Protein AF-A0A6G1YRV8-F1 (afdb_monomer_lite)

Radius of gyration: 35.11 Å; chains: 1; bounding box: 79×69×111 Å

Secondary structure (DSSP, 8-state):
-PPP-EEETTTTEEESSHHHHHHHHHHHSTT-S-EEEHHHHHHHHHTTSS----HHHHHHHHHHHTTS-----------SS----------------------------------PPP-PPPP-------HHHHHHHHHHHHHHHHHHHHHHS-HHHHHHHHHHHHHHHHTT-HHHHHHHHHHHHHHHTT------GGGS--SGGGT-----GGGS-------S-TTTHHHHHHHHHHHHHHHHHHHTTTS-HHHHHHHHHHHHHHHHHH--STHHHHHHHHHHHHHHHHHTT-

Sequence (294 aa):
MGRTTWVCATCAQYFSRRYSADRHNRILHDGKGITVRILDYIVGRVSGQYLSNDPLAYRMKVKNEENVPLVGSHSNNKNFWSKVIADSTNAMTNHSSKTSLSSQNSMKGNYPDLVAQSTHKADDNEDSFSVPFQESVRRKLRLEFNFLVNKFYPQQTAGKILALANYHLAQGNDDYFEKTLIFLRKLQSGNSFDNSVADRPSLEESYSLGFDPTLLSSKVDKKVGESQCTAEYEQAKAKLLEIEEVLAPHCPPDFVKNVVKRLIQECNRTGDYGILDEALENHRNNVSHFYLKR

Foldseek 3Di:
DADWWKAFLQLRDTDNDQVVSQVCCCPPVVVPIDMDTPVVSVVCVVVVVGDPPPNVVVVVVVVVVVPDPPPDDDDDDPDDDDDDDDDDDDDDDDDDDDDDDDDDDDDDDDDDDDDDDDDDDDDDPPDDPPPPPVVVVVVVLLVLLLVLLVVPDDPVVSVVVNVVLVVCVVVVNCVVSVLVSVVSVCVVVPPDPPPPVPPDPPPPVPPPDDPDLPVLDPPPPDPDDPPPVVVLSVVLSVLLVLQLVLCVVPHDNVVSVVVSVVLSVVCSVPVDSVVSVVSNVVSNVVSCVPPVVD

pLDDT: mean 74.68, std 22.43, range [33.56, 98.06]

Structure (mmCIF, N/CA/C/O backbone):
data_AF-A0A6G1YRV8-F1
#
_entry.id   AF-A0A6G1YRV8-F1
#
loop_
_atom_site.group_PDB
_atom_site.id
_atom_site.type_symbol
_atom_site.label_atom_id
_atom_site.label_alt_id
_atom_site.label_comp_id
_atom_site.label_asym_id
_atom_site.label_entity_id
_atom_site.label_seq_id
_atom_site.pdbx_PDB_ins_code
_atom_site.Cartn_x
_atom_site.Cartn_y
_atom_site.Cartn_z
_atom_site.occupancy
_atom_site.B_iso_or_equiv
_atom_site.auth_seq_id
_atom_site.auth_comp_id
_atom_site.auth_asym_id
_atom_site.auth_atom_id
_atom_site.pdbx_PDB_model_num
ATOM 1 N N . MET A 1 1 ? 2.157 22.609 -26.513 1.00 56.81 1 MET A N 1
ATOM 2 C CA . MET A 1 1 ? 3.196 21.636 -26.934 1.00 56.81 1 MET A CA 1
ATOM 3 C C . MET A 1 1 ? 2.567 20.249 -27.013 1.00 56.81 1 MET A C 1
ATOM 5 O O . MET A 1 1 ? 1.770 19.922 -26.146 1.00 56.81 1 MET A O 1
ATOM 9 N N . GLY A 1 2 ? 2.833 19.464 -28.064 1.00 75.06 2 GLY A N 1
ATOM 10 C CA . GLY A 1 2 ? 2.236 18.126 -28.210 1.00 75.06 2 GLY A CA 1
ATOM 11 C C . GLY A 1 2 ? 2.741 17.150 -27.141 1.00 75.06 2 GLY A C 1
ATOM 12 O O . GLY A 1 2 ? 3.905 17.229 -26.756 1.00 75.06 2 GLY A O 1
ATOM 13 N N . ARG A 1 3 ? 1.883 16.235 -26.667 1.00 86.06 3 ARG A N 1
ATOM 14 C CA . ARG A 1 3 ? 2.260 15.240 -25.648 1.00 86.06 3 ARG A CA 1
ATOM 15 C C . ARG A 1 3 ? 3.388 14.341 -26.166 1.00 86.06 3 ARG A C 1
ATOM 17 O O . ARG A 1 3 ? 3.258 13.706 -27.214 1.00 86.06 3 ARG A O 1
ATOM 24 N N . THR A 1 4 ? 4.482 14.277 -25.417 1.00 85.88 4 THR A N 1
ATOM 25 C CA . THR A 1 4 ? 5.576 13.328 -25.640 1.00 85.88 4 THR A CA 1
ATOM 26 C C . THR A 1 4 ? 5.083 11.912 -25.371 1.00 85.88 4 THR A C 1
ATOM 28 O O . THR A 1 4 ? 4.577 11.632 -24.289 1.00 85.88 4 THR A O 1
ATOM 31 N N . THR A 1 5 ? 5.222 11.014 -26.345 1.00 94.56 5 THR A N 1
ATOM 32 C CA . THR A 1 5 ? 4.703 9.638 -26.237 1.00 94.56 5 THR A CA 1
ATOM 33 C C . THR A 1 5 ? 5.752 8.564 -26.507 1.00 94.56 5 THR A C 1
ATOM 35 O O . THR A 1 5 ? 5.538 7.415 -26.122 1.00 94.56 5 THR A O 1
ATOM 38 N N . TRP A 1 6 ? 6.895 8.925 -27.099 1.00 97.69 6 TRP A N 1
ATOM 39 C CA . TRP A 1 6 ? 7.938 7.992 -27.531 1.00 97.69 6 TRP A CA 1
ATOM 40 C C . TRP A 1 6 ? 9.308 8.386 -26.984 1.00 97.69 6 TRP A C 1
ATOM 42 O O . TRP A 1 6 ? 9.599 9.572 -26.832 1.00 97.69 6 TRP A O 1
ATOM 52 N N . VAL A 1 7 ? 10.146 7.389 -26.706 1.00 96.19 7 VAL A N 1
ATOM 53 C CA . VAL A 1 7 ? 11.504 7.552 -26.177 1.00 96.19 7 VAL A CA 1
ATOM 54 C C . VAL A 1 7 ? 12.448 6.597 -26.904 1.00 96.19 7 VAL A C 1
ATOM 56 O O . VAL A 1 7 ? 12.106 5.434 -27.125 1.00 96.19 7 VAL A O 1
ATOM 59 N N . CYS A 1 8 ? 13.639 7.072 -27.265 1.00 96.69 8 CYS A N 1
ATOM 60 C CA . CYS A 1 8 ? 14.744 6.197 -27.655 1.00 96.69 8 CYS A CA 1
ATOM 61 C C . CYS A 1 8 ? 15.449 5.711 -26.382 1.00 96.69 8 CYS A 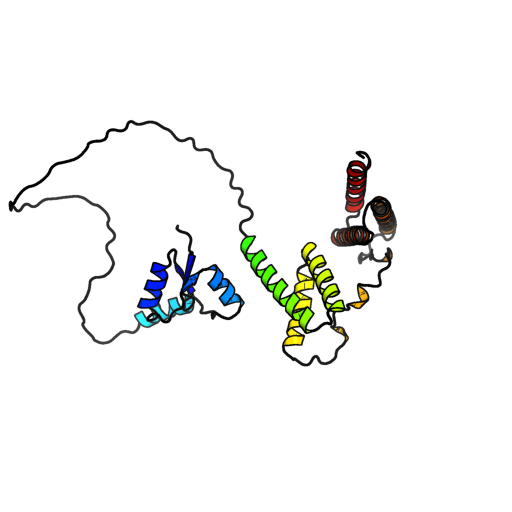C 1
ATOM 63 O O . CYS A 1 8 ? 16.116 6.496 -25.712 1.00 96.69 8 CYS A O 1
ATOM 65 N N . ALA A 1 9 ? 15.306 4.437 -26.019 1.00 95.38 9 ALA A N 1
ATOM 66 C CA . ALA A 1 9 ? 15.848 3.890 -24.775 1.00 95.38 9 ALA A CA 1
ATOM 67 C C . ALA A 1 9 ? 17.386 3.841 -24.745 1.00 95.38 9 ALA A C 1
ATOM 69 O O . ALA A 1 9 ? 17.977 3.749 -23.675 1.00 95.38 9 ALA A O 1
ATOM 70 N N . THR A 1 10 ? 18.038 3.935 -25.906 1.00 93.69 10 THR A N 1
ATOM 71 C CA . THR A 1 10 ? 19.502 3.932 -26.033 1.00 93.69 10 THR A CA 1
ATOM 72 C C . THR A 1 10 ? 20.130 5.244 -25.551 1.00 93.69 10 THR A C 1
ATOM 74 O O . THR A 1 10 ? 21.169 5.224 -24.892 1.00 93.69 10 THR A O 1
ATOM 77 N N . CYS A 1 11 ? 19.494 6.382 -25.851 1.00 93.62 11 CYS A N 1
ATOM 78 C CA . CYS A 1 11 ? 20.003 7.727 -25.542 1.00 93.62 11 CYS A CA 1
ATOM 79 C C . CYS A 1 11 ? 19.064 8.564 -24.653 1.00 93.62 11 CYS A C 1
ATOM 81 O O . CYS A 1 11 ? 19.354 9.725 -24.374 1.00 93.62 11 CYS A O 1
ATOM 83 N N . ALA A 1 12 ? 17.931 7.994 -24.234 1.00 93.25 12 ALA A N 1
ATOM 84 C CA . ALA A 1 12 ? 16.898 8.631 -23.420 1.00 93.25 12 ALA A CA 1
ATOM 85 C C . ALA A 1 12 ? 16.255 9.894 -24.036 1.00 93.25 12 ALA A C 1
ATOM 87 O O . ALA A 1 12 ? 15.676 10.707 -23.312 1.00 93.25 12 ALA A O 1
ATOM 88 N N . GLN A 1 13 ? 16.322 10.080 -25.362 1.00 93.94 13 GLN A N 1
ATOM 89 C CA . GLN A 1 13 ? 15.709 11.233 -26.029 1.00 93.94 13 GLN A CA 1
ATOM 90 C C . GLN A 1 13 ? 14.200 11.041 -26.242 1.00 93.94 13 GLN A C 1
ATOM 92 O O . GLN A 1 13 ? 13.738 9.971 -26.644 1.00 93.94 13 GLN A O 1
ATOM 97 N N . TYR A 1 14 ? 13.440 12.109 -25.997 1.00 94.88 14 TYR A N 1
ATOM 98 C CA . TYR A 1 14 ? 11.979 12.152 -26.028 1.00 94.88 14 TYR A CA 1
ATOM 99 C C . TYR A 1 14 ? 11.425 12.672 -27.359 1.00 94.88 14 TYR A C 1
ATOM 101 O O . TYR A 1 14 ? 11.938 13.638 -27.926 1.00 94.88 14 TYR A O 1
ATOM 109 N N . PHE A 1 15 ? 10.318 12.085 -27.821 1.00 96.12 15 PHE A N 1
ATOM 110 C CA . PHE A 1 15 ? 9.650 12.446 -29.069 1.00 96.12 15 PHE A CA 1
ATOM 111 C C . PHE A 1 15 ? 8.123 12.482 -28.915 1.00 96.12 15 PHE A C 1
ATOM 113 O O . PHE A 1 15 ? 7.502 11.653 -28.244 1.00 96.12 15 PHE A O 1
ATOM 120 N N . SER A 1 16 ? 7.485 13.429 -29.603 1.00 95.19 16 SER A N 1
ATOM 121 C CA . SER A 1 16 ? 6.020 13.537 -29.668 1.00 95.19 16 SER A CA 1
ATOM 122 C C . SER A 1 16 ? 5.378 12.548 -30.645 1.00 95.19 16 SER A C 1
ATOM 124 O O . SER A 1 16 ? 4.194 12.247 -30.521 1.00 95.19 16 SER A O 1
ATOM 126 N N . ARG A 1 17 ? 6.141 12.017 -31.612 1.00 95.50 17 ARG A N 1
ATOM 127 C CA . ARG A 1 17 ? 5.665 11.088 -32.651 1.00 95.50 17 ARG A CA 1
ATOM 128 C C . ARG A 1 17 ? 6.638 9.925 -32.832 1.00 95.50 17 ARG A C 1
ATOM 130 O O . ARG A 1 17 ? 7.849 10.142 -32.834 1.00 95.50 17 ARG A O 1
ATOM 137 N N . ARG A 1 18 ? 6.103 8.725 -33.093 1.00 96.06 18 ARG A N 1
ATOM 138 C CA . ARG A 1 18 ? 6.890 7.503 -33.346 1.00 96.06 18 ARG A CA 1
ATOM 139 C C . ARG A 1 18 ? 7.863 7.672 -34.508 1.00 96.06 18 ARG A C 1
ATOM 141 O O . ARG A 1 18 ? 9.039 7.375 -34.375 1.00 96.06 18 ARG A O 1
ATOM 148 N N . TYR A 1 19 ? 7.381 8.250 -35.608 1.00 97.50 19 TYR A N 1
ATOM 149 C CA . TYR A 1 19 ? 8.182 8.484 -36.809 1.00 97.50 19 TYR A CA 1
ATOM 150 C C . TYR A 1 19 ? 9.473 9.271 -36.530 1.00 97.50 19 TYR A C 1
ATOM 152 O O . TYR A 1 19 ? 10.520 8.958 -37.092 1.00 97.50 19 TYR A O 1
ATOM 160 N N . SER A 1 20 ? 9.419 10.273 -35.646 1.00 97.31 20 SER A N 1
ATOM 161 C CA . SER A 1 20 ? 10.599 11.061 -35.275 1.00 97.31 20 SER A CA 1
ATOM 162 C C . SER A 1 20 ? 11.612 10.231 -34.490 1.00 97.31 20 SER A C 1
ATOM 164 O O . SER A 1 20 ? 12.807 10.345 -34.749 1.00 97.31 20 SER A O 1
ATOM 166 N N . ALA A 1 21 ? 11.137 9.374 -33.584 1.00 97.12 21 ALA A N 1
ATOM 167 C CA . ALA A 1 21 ? 11.982 8.462 -32.821 1.00 97.12 21 ALA A CA 1
ATOM 168 C C . ALA A 1 21 ? 12.622 7.391 -33.725 1.00 97.12 21 ALA A C 1
ATOM 170 O O . ALA A 1 21 ? 13.831 7.186 -33.670 1.00 97.12 21 ALA A O 1
ATOM 171 N N . ASP A 1 22 ? 11.852 6.797 -34.641 1.00 97.56 22 ASP A N 1
ATOM 172 C CA . ASP A 1 22 ? 12.363 5.811 -35.603 1.00 97.56 22 ASP A CA 1
ATOM 173 C C . ASP A 1 22 ? 13.387 6.437 -36.564 1.00 97.56 22 ASP A C 1
ATOM 175 O O . ASP A 1 22 ? 14.417 5.841 -36.882 1.00 97.56 22 ASP A O 1
ATOM 179 N N . ARG A 1 23 ? 13.137 7.669 -37.029 1.00 97.69 23 ARG A N 1
ATOM 180 C CA . ARG A 1 23 ? 14.101 8.423 -37.840 1.00 97.69 23 ARG A CA 1
ATOM 181 C C . ARG A 1 23 ? 15.381 8.708 -37.056 1.00 97.69 23 ARG A C 1
ATOM 183 O O . ARG A 1 23 ? 16.458 8.513 -37.605 1.00 97.69 23 ARG A O 1
ATOM 190 N N . HIS A 1 24 ? 15.264 9.142 -35.804 1.00 97.56 24 HIS A N 1
ATOM 191 C CA . HIS A 1 24 ? 16.406 9.344 -34.915 1.00 97.56 24 HIS A CA 1
ATOM 192 C C . HIS A 1 24 ? 17.219 8.052 -34.752 1.00 97.56 24 HIS A C 1
ATOM 194 O O . HIS A 1 24 ? 18.431 8.073 -34.934 1.00 97.56 24 HIS A O 1
ATOM 200 N N . ASN A 1 25 ? 16.549 6.923 -34.513 1.00 97.19 25 ASN A N 1
ATOM 201 C CA . ASN A 1 25 ? 17.184 5.617 -34.380 1.00 97.19 25 ASN A CA 1
ATOM 202 C C . ASN A 1 25 ? 17.972 5.220 -35.643 1.00 97.19 25 ASN A C 1
ATOM 204 O O . ASN A 1 25 ? 19.130 4.820 -35.562 1.00 97.19 25 ASN A O 1
ATOM 208 N N . ARG A 1 26 ? 17.378 5.395 -36.829 1.00 97.81 26 ARG A N 1
ATOM 209 C CA . ARG A 1 26 ? 18.057 5.101 -38.102 1.00 97.81 26 ARG A CA 1
ATOM 210 C C . ARG A 1 26 ? 19.284 5.976 -38.357 1.00 97.81 26 ARG A C 1
ATOM 212 O O . ARG A 1 26 ? 20.234 5.485 -38.943 1.00 97.81 26 ARG A O 1
ATOM 219 N N . ILE A 1 27 ? 19.244 7.249 -37.958 1.00 96.75 27 ILE A N 1
ATOM 220 C CA . ILE A 1 27 ? 20.309 8.218 -38.260 1.00 96.75 27 ILE A CA 1
ATOM 221 C C . ILE A 1 27 ? 21.439 8.174 -37.225 1.00 96.75 27 ILE A C 1
ATOM 223 O O . ILE A 1 27 ? 22.597 8.272 -37.605 1.00 96.75 27 ILE A O 1
ATOM 227 N N . LEU A 1 28 ? 21.121 8.065 -35.930 1.00 95.69 28 LEU A N 1
ATOM 228 C CA . LEU A 1 28 ? 22.112 8.187 -34.848 1.00 95.69 28 LEU A CA 1
ATOM 229 C C . LEU A 1 28 ? 22.531 6.853 -34.226 1.00 95.69 28 LEU A C 1
ATOM 231 O O . LEU A 1 28 ? 23.510 6.807 -33.481 1.00 95.69 28 LEU A O 1
ATOM 235 N N . HIS A 1 29 ? 21.786 5.780 -34.480 1.00 94.06 29 HIS A N 1
ATOM 236 C CA . HIS A 1 29 ? 22.046 4.461 -33.901 1.00 94.06 29 HIS A CA 1
ATOM 237 C C . HIS A 1 29 ? 22.062 3.351 -34.957 1.00 94.06 29 HIS A C 1
ATOM 239 O O . HIS A 1 29 ? 21.950 2.181 -34.598 1.00 94.06 29 HIS A O 1
ATOM 245 N N . ASP A 1 30 ? 22.146 3.693 -36.248 1.00 95.69 30 ASP A N 1
ATOM 246 C CA . ASP A 1 30 ? 22.123 2.745 -37.373 1.00 95.69 30 ASP A CA 1
ATOM 247 C C . ASP A 1 30 ? 20.943 1.753 -37.312 1.00 95.69 30 ASP A C 1
ATOM 249 O O . ASP A 1 30 ? 21.050 0.591 -37.701 1.00 95.69 30 ASP A O 1
ATOM 253 N N . GLY A 1 31 ? 19.812 2.188 -36.744 1.00 95.69 31 GLY A N 1
ATOM 254 C CA . GLY A 1 31 ? 18.625 1.356 -36.527 1.00 95.69 31 GLY A CA 1
ATOM 255 C C . GLY A 1 31 ? 18.735 0.337 -35.385 1.00 95.69 31 GLY A C 1
ATOM 256 O O . GLY A 1 31 ? 17.780 -0.400 -35.152 1.00 95.69 31 GLY A O 1
ATOM 257 N N . LYS A 1 32 ? 19.857 0.294 -34.656 1.00 96.62 32 LYS A N 1
ATOM 258 C CA . LYS A 1 32 ? 20.101 -0.622 -33.525 1.00 96.62 32 LYS A CA 1
ATOM 259 C C . LYS A 1 32 ? 19.555 -0.110 -32.192 1.00 96.62 32 LYS A C 1
ATOM 261 O O . LYS A 1 32 ? 19.559 -0.838 -31.202 1.00 96.62 32 LYS A O 1
ATOM 266 N N . GLY A 1 33 ? 19.122 1.144 -32.135 1.00 94.25 33 GLY A N 1
ATOM 267 C CA . GLY A 1 33 ? 18.491 1.720 -30.959 1.00 94.25 33 GLY A CA 1
ATOM 268 C C . GLY A 1 33 ? 17.090 1.160 -30.720 1.00 94.25 33 GLY A C 1
ATOM 269 O O . GLY A 1 33 ? 16.417 0.671 -31.630 1.00 94.25 33 GLY A O 1
ATOM 270 N N . ILE A 1 34 ? 16.628 1.245 -29.476 1.00 96.25 34 ILE A N 1
ATOM 271 C CA . ILE A 1 34 ? 15.321 0.714 -29.078 1.00 96.25 34 ILE A CA 1
ATOM 272 C C . ILE A 1 34 ? 14.355 1.886 -28.912 1.00 96.25 34 ILE A C 1
ATOM 274 O O . ILE A 1 34 ? 14.573 2.762 -28.080 1.00 96.25 34 ILE A O 1
ATOM 278 N N . THR A 1 35 ? 13.285 1.916 -29.706 1.00 97.12 35 THR A N 1
ATOM 279 C CA . THR A 1 35 ? 12.237 2.943 -29.610 1.00 97.12 35 THR A CA 1
ATOM 280 C C . THR A 1 35 ? 11.017 2.369 -28.905 1.00 97.12 35 THR A C 1
ATOM 282 O O . THR A 1 35 ? 10.432 1.392 -29.368 1.00 97.12 35 THR A O 1
ATOM 285 N N . VAL A 1 36 ? 10.618 2.989 -27.798 1.00 96.88 36 VAL A N 1
ATOM 286 C CA . VAL A 1 36 ? 9.530 2.511 -26.932 1.00 96.88 36 VAL A CA 1
ATOM 287 C C . VAL A 1 36 ? 8.595 3.647 -26.537 1.00 96.88 36 VAL A C 1
ATOM 289 O O . VAL A 1 36 ? 8.913 4.826 -26.726 1.00 96.88 36 VAL A O 1
ATOM 292 N N . ARG A 1 37 ? 7.423 3.318 -25.984 1.00 96.75 37 ARG A N 1
ATOM 293 C CA . ARG A 1 37 ? 6.568 4.334 -25.361 1.00 96.75 37 ARG A CA 1
ATOM 294 C C . ARG A 1 37 ? 7.178 4.800 -24.044 1.00 96.75 37 ARG A C 1
ATOM 296 O O . ARG A 1 37 ? 7.925 4.070 -23.402 1.00 96.75 37 ARG A O 1
ATOM 303 N N . ILE A 1 38 ? 6.813 6.007 -23.613 1.00 94.81 38 ILE A N 1
ATOM 304 C CA . ILE A 1 38 ? 7.320 6.577 -22.354 1.00 94.81 38 ILE A CA 1
ATOM 305 C C . ILE A 1 38 ? 7.029 5.685 -21.134 1.00 94.81 38 ILE A C 1
ATOM 307 O O . ILE A 1 38 ? 7.890 5.533 -20.275 1.00 94.81 38 ILE A O 1
ATOM 311 N N . LEU A 1 39 ? 5.856 5.043 -21.088 1.00 93.62 39 LEU A N 1
ATOM 312 C CA . LEU A 1 39 ? 5.495 4.122 -20.005 1.00 93.62 39 LEU A CA 1
ATOM 313 C C . LEU A 1 39 ? 6.389 2.878 -20.004 1.00 93.62 39 LEU A C 1
ATOM 315 O O . LEU A 1 39 ? 6.940 2.525 -18.965 1.00 93.62 39 LEU A O 1
ATOM 319 N N . ASP A 1 40 ? 6.597 2.265 -21.169 1.00 93.69 40 ASP A N 1
ATOM 320 C CA . ASP A 1 40 ? 7.462 1.090 -21.310 1.00 93.69 40 ASP A CA 1
ATOM 321 C C . ASP A 1 40 ? 8.912 1.432 -20.960 1.00 93.69 40 ASP A C 1
ATOM 323 O O . ASP A 1 40 ? 9.592 0.652 -20.298 1.00 93.69 40 ASP A O 1
ATOM 327 N N . TYR A 1 41 ? 9.374 2.626 -21.351 1.00 95.06 41 TYR A N 1
ATOM 328 C CA . TYR A 1 41 ? 10.685 3.137 -20.969 1.00 95.06 41 TYR A CA 1
ATOM 329 C C . TYR A 1 41 ? 10.826 3.214 -19.447 1.00 95.06 41 TYR A C 1
ATOM 331 O O . TYR A 1 41 ? 11.756 2.641 -18.894 1.00 95.06 41 TYR A O 1
ATOM 339 N N . ILE A 1 42 ? 9.880 3.846 -18.749 1.00 92.62 42 ILE A N 1
ATOM 340 C CA . ILE A 1 42 ? 9.889 3.942 -17.282 1.00 92.62 42 ILE A CA 1
ATOM 341 C C . ILE A 1 42 ? 9.915 2.548 -16.641 1.00 92.62 42 ILE A C 1
ATOM 343 O O . ILE A 1 42 ? 10.761 2.276 -15.788 1.00 92.62 42 ILE A O 1
ATOM 347 N N . VAL A 1 43 ? 9.032 1.642 -17.068 1.00 91.44 43 VAL A N 1
ATOM 348 C CA . VAL A 1 43 ? 8.963 0.274 -16.527 1.00 91.44 43 VAL A CA 1
ATOM 349 C C . VAL A 1 43 ? 10.275 -0.480 -16.764 1.00 91.44 43 VAL A C 1
ATOM 351 O O . VAL A 1 43 ? 10.780 -1.146 -15.853 1.00 91.44 43 VAL A O 1
ATOM 354 N N . GLY A 1 44 ? 10.857 -0.343 -17.956 1.00 90.81 44 GLY A N 1
ATOM 355 C CA . GLY A 1 44 ? 12.144 -0.932 -18.317 1.00 90.81 44 GLY A CA 1
ATOM 356 C C . GLY A 1 44 ? 13.314 -0.362 -17.510 1.00 90.81 44 GLY A C 1
ATOM 357 O O . GLY A 1 44 ? 14.205 -1.100 -17.104 1.00 90.81 44 GLY A O 1
ATOM 358 N N . ARG A 1 45 ? 13.286 0.931 -17.171 1.00 91.50 45 ARG A N 1
ATOM 359 C CA . ARG A 1 45 ? 14.291 1.568 -16.302 1.00 91.50 45 ARG A CA 1
ATOM 360 C C . ARG A 1 45 ? 14.208 1.032 -14.873 1.00 91.50 45 ARG A C 1
ATOM 362 O O . ARG A 1 45 ? 15.219 0.621 -14.317 1.00 91.50 45 ARG A O 1
ATOM 369 N N . VAL A 1 46 ? 13.001 0.950 -14.307 1.00 85.38 46 VAL A N 1
ATOM 370 C CA . VAL A 1 46 ? 12.777 0.422 -12.945 1.00 85.38 46 VAL A CA 1
ATOM 371 C C . VAL A 1 46 ? 13.058 -1.084 -12.862 1.00 85.38 46 VAL A C 1
ATOM 373 O O . VAL A 1 46 ? 13.350 -1.602 -11.793 1.00 85.38 46 VAL A O 1
ATOM 376 N N . SER A 1 47 ? 12.934 -1.824 -13.965 1.00 87.62 47 SER A N 1
ATOM 377 C CA . SER A 1 47 ? 13.289 -3.253 -14.021 1.00 87.62 47 SER A CA 1
ATOM 378 C C . SER A 1 47 ? 14.759 -3.517 -14.357 1.00 87.62 47 SER A C 1
ATOM 380 O O . SER A 1 47 ? 15.159 -4.675 -14.370 1.00 87.62 47 SER A O 1
ATOM 382 N N . GLY A 1 48 ? 15.558 -2.483 -14.634 1.00 87.69 48 GLY A N 1
ATOM 383 C CA . GLY A 1 48 ? 16.956 -2.640 -15.042 1.00 87.69 48 GLY A CA 1
ATOM 384 C C . GLY A 1 48 ? 17.151 -3.120 -16.485 1.00 87.69 48 GLY A C 1
ATOM 385 O O . GLY A 1 48 ? 18.282 -3.370 -16.885 1.00 87.69 48 GLY A O 1
ATOM 386 N N . GLN A 1 49 ? 16.086 -3.218 -17.289 1.00 87.69 49 GLN A N 1
ATOM 387 C CA . GLN A 1 49 ? 16.177 -3.539 -18.721 1.00 87.69 49 GLN A CA 1
ATOM 388 C C . GLN A 1 49 ? 16.817 -2.406 -19.536 1.00 87.69 49 GLN A C 1
ATOM 390 O O . GLN A 1 49 ? 17.466 -2.667 -20.546 1.00 87.69 49 GLN A O 1
ATOM 395 N N . TYR A 1 50 ? 16.643 -1.150 -19.108 1.00 90.06 50 TYR A N 1
ATOM 396 C CA . TYR A 1 50 ? 17.254 0.016 -19.749 1.00 90.06 50 TYR A CA 1
ATOM 397 C C . TYR A 1 50 ? 18.262 0.685 -18.812 1.00 90.06 50 TYR A C 1
ATOM 399 O O . TYR A 1 50 ? 17.929 1.088 -17.691 1.00 90.06 50 TYR A O 1
ATOM 407 N N . LEU A 1 51 ? 19.495 0.840 -19.293 1.00 80.25 51 LEU A N 1
ATOM 408 C CA . LEU A 1 51 ? 20.587 1.456 -18.543 1.00 80.25 51 LEU A CA 1
ATOM 409 C C . LEU A 1 51 ? 20.307 2.933 -18.244 1.00 80.25 51 LEU A C 1
ATOM 411 O O . LEU A 1 51 ? 19.674 3.639 -19.031 1.00 80.25 51 LEU A O 1
ATOM 415 N N . SER A 1 52 ? 20.799 3.404 -17.092 1.00 69.50 52 SER A N 1
ATOM 416 C CA . SER A 1 52 ? 20.832 4.834 -16.754 1.00 69.50 52 SER A CA 1
ATOM 417 C C . SER A 1 52 ? 21.934 5.492 -17.554 1.00 69.50 52 SER A C 1
ATOM 419 O O . SER A 1 52 ? 22.950 5.888 -16.996 1.00 69.50 52 SER A O 1
ATOM 421 N N . ASN A 1 53 ? 21.754 5.602 -18.863 1.00 66.50 53 ASN A N 1
ATOM 422 C CA . ASN A 1 53 ? 22.569 6.547 -19.596 1.00 66.50 53 ASN A CA 1
ATOM 423 C C . ASN A 1 53 ? 22.089 7.930 -19.176 1.00 66.50 53 ASN A C 1
ATOM 425 O O . ASN A 1 53 ? 20.929 8.282 -19.400 1.00 66.50 53 ASN A O 1
ATOM 429 N N . ASP A 1 54 ? 22.964 8.670 -18.498 1.00 62.59 54 ASP A N 1
ATOM 430 C CA . ASP A 1 54 ? 22.730 10.073 -18.206 1.00 62.59 54 ASP A CA 1
ATOM 431 C C . ASP A 1 54 ? 22.485 10.784 -19.551 1.00 62.59 54 ASP A C 1
ATOM 433 O O . ASP A 1 54 ? 23.383 10.803 -20.403 1.00 62.59 54 ASP A O 1
ATOM 437 N N . PRO A 1 55 ? 21.282 11.340 -19.795 1.00 60.62 55 PRO A N 1
ATOM 438 C CA . PRO A 1 55 ? 20.990 12.058 -21.033 1.00 60.62 55 PRO A CA 1
ATOM 439 C C . PRO A 1 55 ? 21.986 13.202 -21.270 1.00 60.62 55 PRO A C 1
ATOM 441 O O . PRO A 1 55 ? 22.249 13.588 -22.414 1.00 60.62 55 PRO A O 1
ATOM 444 N N . LEU A 1 56 ? 22.567 13.738 -20.189 1.00 57.50 56 LEU A N 1
ATOM 445 C CA . LEU A 1 56 ? 23.587 14.774 -20.250 1.00 57.50 56 LEU A CA 1
ATOM 446 C C . LEU A 1 56 ? 24.921 14.234 -20.760 1.00 57.50 56 LEU A C 1
ATOM 448 O O . LEU A 1 56 ? 25.568 14.928 -21.542 1.00 57.50 56 LEU A O 1
ATOM 452 N N . ALA A 1 57 ? 25.303 12.999 -20.429 1.00 58.94 57 ALA A N 1
ATOM 453 C CA . ALA A 1 57 ? 26.559 12.411 -20.894 1.00 58.94 57 ALA A CA 1
ATOM 454 C C . ALA A 1 57 ? 26.622 12.333 -22.429 1.00 58.94 57 ALA A C 1
ATOM 456 O O . ALA A 1 57 ? 27.652 12.651 -23.023 1.00 58.94 57 ALA A O 1
ATOM 457 N N . TYR A 1 58 ? 25.506 12.011 -23.095 1.00 59.50 58 TYR A N 1
ATOM 458 C CA . TYR A 1 58 ? 25.445 12.048 -24.561 1.00 59.50 58 TYR A CA 1
ATOM 459 C C . TYR A 1 58 ? 25.530 13.482 -25.101 1.00 59.50 58 TYR A C 1
ATOM 461 O O . TYR A 1 58 ? 26.294 13.758 -26.026 1.00 59.50 58 TYR A O 1
ATOM 469 N N . ARG A 1 59 ? 24.800 14.426 -24.487 1.00 60.91 59 ARG A N 1
ATOM 470 C CA . ARG A 1 59 ? 24.823 15.841 -24.894 1.00 60.91 59 ARG A CA 1
ATOM 471 C C . ARG A 1 59 ? 26.207 16.476 -24.723 1.00 60.91 59 ARG A C 1
ATOM 473 O O . ARG A 1 59 ? 26.570 17.350 -25.507 1.00 60.91 59 ARG A O 1
ATOM 480 N N . MET A 1 60 ? 26.972 16.045 -23.722 1.00 63.22 60 MET A N 1
ATOM 481 C CA . MET A 1 60 ? 28.351 16.488 -23.513 1.00 63.22 60 MET A CA 1
ATOM 482 C C . MET A 1 60 ? 29.325 15.813 -24.482 1.00 63.22 60 MET A C 1
ATOM 484 O O . MET A 1 60 ? 30.217 16.487 -24.990 1.00 63.22 60 MET A O 1
ATOM 488 N N . LYS A 1 61 ? 29.129 14.529 -24.811 1.00 66.31 61 LYS A N 1
ATOM 489 C CA . LYS A 1 61 ? 29.985 13.815 -25.770 1.00 66.31 61 LYS A CA 1
ATOM 490 C C . LYS A 1 61 ? 29.948 14.445 -27.167 1.00 66.31 61 LYS A C 1
ATOM 492 O O . LYS A 1 61 ? 31.005 14.703 -27.729 1.00 66.31 61 LYS A O 1
ATOM 497 N N . VAL A 1 62 ? 28.761 14.796 -27.670 1.00 64.50 62 VAL A N 1
ATOM 498 C CA . VAL A 1 62 ? 28.615 15.460 -28.984 1.00 64.50 62 VAL A CA 1
ATOM 499 C C . VAL A 1 62 ? 29.340 16.814 -29.018 1.00 64.50 62 VAL A C 1
ATOM 501 O O . VAL A 1 62 ? 30.031 17.119 -29.983 1.00 64.50 62 VAL A O 1
ATOM 504 N N . LYS A 1 63 ? 29.271 17.600 -27.935 1.00 63.53 63 LYS A N 1
ATOM 505 C CA . LYS A 1 63 ? 29.982 18.889 -27.846 1.00 63.53 63 LYS A CA 1
ATOM 506 C C . LYS A 1 63 ? 31.506 18.754 -27.791 1.00 63.53 63 LYS A C 1
ATOM 508 O O . LYS A 1 63 ? 32.209 19.676 -28.198 1.00 63.53 63 LYS A O 1
ATOM 513 N N . ASN A 1 64 ? 32.019 17.646 -27.264 1.00 62.12 64 ASN A N 1
ATOM 514 C CA . ASN A 1 64 ? 33.460 17.418 -27.176 1.00 62.12 64 ASN A CA 1
ATOM 515 C C . ASN A 1 64 ? 34.036 16.883 -28.494 1.00 62.12 64 ASN A C 1
ATOM 517 O O . ASN A 1 64 ? 35.175 17.197 -28.823 1.00 62.12 64 ASN A O 1
ATOM 521 N N . GLU A 1 65 ? 33.249 16.139 -29.274 1.00 62.84 65 GLU A N 1
ATOM 522 C CA . GLU A 1 65 ? 33.653 15.670 -30.607 1.00 62.84 65 GLU A CA 1
ATOM 523 C C . GLU A 1 65 ? 33.640 16.802 -31.653 1.00 62.84 65 GLU A C 1
ATOM 525 O O . GLU A 1 65 ? 34.495 16.823 -32.535 1.00 62.84 65 GLU A O 1
ATOM 530 N N . GLU A 1 66 ? 32.764 17.806 -31.513 1.00 58.75 66 GLU A N 1
ATOM 531 C CA . GLU A 1 66 ? 32.738 18.993 -32.391 1.00 58.75 66 GLU A CA 1
ATOM 532 C C . GLU A 1 66 ? 33.913 19.972 -32.178 1.00 58.75 66 GLU A C 1
ATOM 534 O O . GLU A 1 66 ? 34.129 20.849 -33.012 1.00 58.75 66 GLU A O 1
ATOM 539 N N . ASN A 1 67 ? 34.696 19.826 -31.102 1.00 54.75 67 ASN A N 1
ATOM 540 C CA . ASN A 1 67 ? 35.842 20.699 -30.802 1.00 54.75 67 ASN A CA 1
ATOM 541 C C . ASN A 1 67 ? 37.209 20.062 -31.090 1.00 54.75 67 ASN A C 1
ATOM 543 O O . ASN A 1 67 ? 38.234 20.645 -30.737 1.00 54.75 67 ASN A O 1
ATOM 547 N N . VAL A 1 68 ? 37.266 18.894 -31.738 1.00 54.50 68 VAL A N 1
ATOM 548 C CA . VAL A 1 68 ? 38.542 18.391 -32.260 1.00 54.50 68 VAL A CA 1
ATOM 549 C C . VAL A 1 68 ? 38.900 19.236 -33.488 1.00 54.50 68 VAL A C 1
ATOM 551 O O . VAL A 1 68 ? 38.155 19.202 -34.471 1.00 54.50 68 VAL A O 1
ATOM 554 N N . PRO A 1 69 ? 40.008 20.004 -33.481 1.00 50.41 69 PRO A N 1
ATOM 555 C CA . PRO A 1 69 ? 40.436 20.743 -34.656 1.00 50.41 69 PRO A CA 1
ATOM 556 C C . PRO A 1 69 ? 40.902 19.725 -35.696 1.00 50.41 69 PRO A C 1
ATOM 558 O O . PRO A 1 69 ? 42.036 19.247 -35.673 1.00 50.41 69 PRO A O 1
ATOM 561 N N . LEU A 1 70 ? 39.989 19.349 -36.590 1.00 48.62 70 LEU A N 1
ATOM 562 C CA . LEU A 1 70 ? 40.284 18.487 -37.718 1.00 48.62 70 LEU A CA 1
ATOM 563 C C . LEU A 1 70 ? 41.165 19.280 -38.687 1.00 48.62 70 LEU A C 1
ATOM 565 O O . LEU A 1 70 ? 40.696 20.086 -39.493 1.00 48.62 70 LEU A O 1
ATOM 569 N N . VAL A 1 71 ? 42.472 19.063 -38.579 1.00 53.19 71 VAL A N 1
ATOM 570 C CA . VAL A 1 71 ? 43.434 19.437 -39.608 1.00 53.19 71 VAL A CA 1
ATOM 571 C C . VAL A 1 71 ? 43.052 18.690 -40.886 1.00 53.19 71 VAL A C 1
ATOM 573 O O . VAL A 1 71 ? 43.222 17.482 -40.990 1.00 53.19 71 VAL A O 1
ATOM 576 N N . GLY A 1 72 ? 42.524 19.443 -41.851 1.00 50.75 72 GLY A N 1
ATOM 577 C CA . GLY A 1 72 ? 42.564 19.119 -43.273 1.00 50.75 72 GLY A CA 1
ATOM 578 C C . GLY A 1 72 ? 41.576 18.066 -43.778 1.00 50.75 72 GLY A C 1
ATOM 579 O O . GLY A 1 72 ? 41.938 16.914 -43.977 1.00 50.75 72 GLY A O 1
ATOM 580 N N . SER A 1 73 ? 40.380 18.498 -44.183 1.00 43.34 73 SER A N 1
ATOM 581 C CA . SER A 1 73 ? 39.825 18.025 -45.459 1.00 43.34 73 SER A CA 1
ATOM 582 C C . SER A 1 73 ? 38.723 18.951 -45.966 1.00 43.34 73 SER A C 1
ATOM 584 O O . SER A 1 73 ? 37.647 19.065 -45.381 1.00 43.34 73 SER A O 1
ATOM 586 N N . HIS A 1 74 ? 39.009 19.644 -47.067 1.00 51.75 74 HIS A N 1
ATOM 587 C CA . HIS A 1 74 ? 38.025 20.380 -47.848 1.00 51.75 74 HIS A CA 1
ATOM 588 C C . HIS A 1 74 ? 37.024 19.401 -48.471 1.00 51.75 74 HIS A C 1
ATOM 590 O O . HIS A 1 74 ? 37.336 18.732 -49.452 1.00 51.75 74 HIS A O 1
ATOM 596 N N . SER A 1 75 ? 35.793 19.376 -47.963 1.00 43.59 75 SER A N 1
ATOM 597 C CA . SER A 1 75 ? 34.649 18.926 -48.754 1.00 43.59 75 SER A CA 1
ATOM 598 C C . SER A 1 75 ? 33.546 19.978 -48.672 1.00 43.59 75 SER A C 1
ATOM 600 O O . SER A 1 75 ? 33.026 20.309 -47.604 1.00 43.59 75 SER A O 1
ATOM 602 N N . ASN A 1 76 ? 33.257 20.569 -49.826 1.00 55.78 76 ASN A N 1
ATOM 603 C CA . ASN A 1 76 ? 32.260 21.606 -50.007 1.00 55.78 76 ASN A CA 1
ATOM 604 C C . ASN A 1 76 ? 30.876 20.960 -50.082 1.00 55.78 76 ASN A C 1
ATOM 606 O O . ASN A 1 76 ? 30.486 20.478 -51.141 1.00 55.78 76 ASN A O 1
ATOM 610 N N . ASN A 1 77 ? 30.105 20.993 -48.996 1.00 44.81 77 ASN A N 1
ATOM 611 C CA . ASN A 1 77 ? 28.651 20.903 -49.111 1.00 44.81 77 ASN A CA 1
ATOM 612 C C . ASN A 1 77 ? 27.956 21.694 -47.997 1.00 44.81 77 ASN A C 1
ATOM 614 O O . ASN A 1 77 ? 27.507 21.160 -46.985 1.00 44.81 77 ASN A O 1
ATOM 618 N N . LYS A 1 78 ? 27.898 23.015 -48.182 1.00 48.31 78 LYS A N 1
ATOM 619 C CA . LYS A 1 78 ? 27.022 23.893 -47.407 1.00 48.31 78 LYS A CA 1
ATOM 620 C C . LYS A 1 78 ? 25.640 23.819 -48.035 1.00 48.31 78 LYS A C 1
ATOM 622 O O . LYS A 1 78 ? 25.447 24.441 -49.068 1.00 48.31 78 LYS A O 1
ATOM 627 N N . ASN A 1 79 ? 24.715 23.084 -47.421 1.00 51.91 79 ASN A N 1
ATOM 628 C CA . ASN A 1 79 ? 23.272 23.304 -47.561 1.00 51.91 79 ASN A CA 1
ATOM 629 C C . ASN A 1 79 ? 22.496 22.491 -46.515 1.00 51.91 79 ASN A C 1
ATOM 631 O O . ASN A 1 79 ? 21.802 21.540 -46.860 1.00 51.91 79 ASN A O 1
ATOM 635 N N . PHE A 1 80 ? 22.562 22.867 -45.232 1.00 51.78 80 PHE A N 1
ATOM 636 C CA . PHE A 1 80 ? 21.472 22.511 -44.321 1.00 51.78 80 PHE A CA 1
ATOM 637 C C . PHE A 1 80 ? 21.421 23.399 -43.071 1.00 51.78 80 PHE A C 1
ATOM 639 O O . PHE A 1 80 ? 22.302 23.363 -42.223 1.00 51.78 80 PHE A O 1
ATOM 646 N N . TRP A 1 81 ? 20.322 24.151 -42.981 1.00 35.44 81 TRP A N 1
ATOM 647 C CA . TRP A 1 81 ? 19.714 24.709 -41.767 1.00 35.44 81 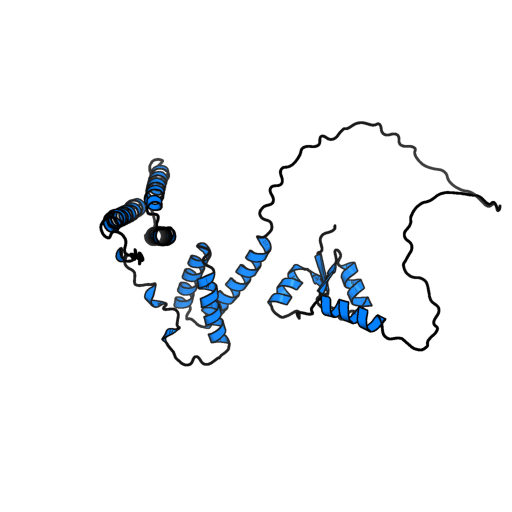TRP A CA 1
ATOM 648 C C . TRP A 1 81 ? 20.357 25.939 -41.135 1.00 35.44 81 TRP A C 1
ATOM 650 O O . TRP A 1 81 ? 20.966 25.878 -40.076 1.00 35.44 81 TRP A O 1
ATOM 660 N N . SER A 1 82 ? 20.050 27.096 -41.723 1.00 41.78 82 SER A N 1
ATOM 661 C CA . SER A 1 82 ? 19.579 28.271 -40.977 1.00 41.78 82 SER A CA 1
ATOM 662 C C . SER A 1 82 ? 18.978 29.276 -41.955 1.00 41.78 82 SER A C 1
ATOM 664 O O . SER A 1 82 ? 19.698 30.042 -42.588 1.00 41.78 82 SER A O 1
ATOM 666 N N . LYS A 1 83 ? 17.650 29.291 -42.094 1.00 37.19 83 LYS A N 1
ATOM 667 C CA . LYS A 1 83 ? 16.966 30.509 -42.530 1.00 37.19 83 LYS A CA 1
ATOM 668 C C . LYS A 1 83 ? 15.636 30.642 -41.806 1.00 37.19 83 LYS A C 1
ATOM 670 O O . LYS A 1 83 ? 14.633 30.029 -42.154 1.00 37.19 83 LYS A O 1
ATOM 675 N N . VAL A 1 84 ? 15.716 31.431 -40.743 1.00 39.78 84 VAL A N 1
ATOM 676 C CA . VAL A 1 84 ? 14.625 32.203 -40.163 1.00 39.78 84 VAL A CA 1
ATOM 677 C C . VAL A 1 84 ? 13.961 32.978 -41.303 1.00 39.78 84 VAL A C 1
ATOM 679 O O . VAL A 1 84 ? 14.632 33.725 -42.014 1.00 39.78 84 VAL A O 1
ATOM 682 N N . ILE A 1 85 ? 12.667 32.748 -41.513 1.00 35.31 85 ILE A N 1
ATOM 683 C CA . ILE A 1 85 ? 11.834 33.580 -42.379 1.00 35.31 85 ILE A CA 1
ATOM 684 C C . ILE A 1 85 ? 11.333 34.718 -41.495 1.00 35.31 85 ILE A C 1
ATOM 686 O O . ILE A 1 85 ? 10.520 34.497 -40.601 1.00 35.31 85 ILE A O 1
ATOM 690 N N . ALA A 1 86 ? 11.871 35.912 -41.719 1.00 39.34 86 ALA A N 1
ATOM 691 C CA . ALA A 1 86 ? 11.223 37.157 -41.355 1.00 39.34 86 ALA A CA 1
ATOM 692 C C . ALA A 1 86 ? 10.873 37.859 -42.667 1.00 39.34 86 ALA A C 1
ATOM 694 O O . ALA A 1 86 ? 11.749 38.092 -43.504 1.00 39.34 86 ALA A O 1
ATOM 695 N N . ASP A 1 87 ? 9.585 38.135 -42.840 1.00 35.75 87 ASP A N 1
ATOM 696 C CA . ASP A 1 87 ? 9.067 39.013 -43.875 1.00 35.75 87 ASP A CA 1
ATOM 697 C C . ASP A 1 87 ? 9.682 40.403 -43.710 1.00 35.75 87 ASP A C 1
ATOM 699 O O . ASP A 1 87 ? 9.594 41.006 -42.641 1.00 35.75 87 ASP A O 1
ATOM 703 N N . SER A 1 88 ? 10.281 40.934 -44.775 1.00 37.22 88 SER A N 1
ATOM 704 C CA . SER A 1 88 ? 10.320 42.378 -44.964 1.00 37.22 88 SER A CA 1
ATOM 705 C C . SER A 1 88 ? 10.486 42.736 -46.435 1.00 37.22 88 SER A C 1
ATOM 707 O O . SER A 1 88 ? 11.307 42.197 -47.176 1.00 37.22 88 SER A O 1
ATOM 709 N N . THR A 1 89 ? 9.605 43.637 -46.822 1.00 40.12 89 THR A N 1
ATOM 710 C CA . THR A 1 89 ? 9.278 44.190 -48.127 1.00 40.12 89 THR A CA 1
ATOM 711 C C . THR A 1 89 ? 10.362 45.101 -48.714 1.00 40.12 89 THR A C 1
ATOM 713 O O . THR A 1 89 ? 10.893 45.941 -47.994 1.00 40.12 89 THR A O 1
ATOM 716 N N . ASN A 1 90 ? 10.557 45.016 -50.038 1.00 39.34 90 ASN A N 1
ATOM 717 C CA . ASN A 1 90 ? 10.577 46.116 -51.029 1.00 39.34 90 ASN A CA 1
ATOM 718 C C . ASN A 1 90 ? 11.711 46.090 -52.072 1.00 39.34 90 ASN A C 1
ATOM 720 O O . ASN A 1 90 ? 12.869 45.823 -51.778 1.00 39.34 90 ASN A O 1
ATOM 724 N N . ALA A 1 91 ? 11.292 46.548 -53.261 1.00 36.34 91 ALA A N 1
ATOM 725 C CA . ALA A 1 91 ? 12.032 47.194 -54.349 1.00 36.34 91 ALA A CA 1
ATOM 726 C C . ALA A 1 91 ? 12.627 46.328 -55.485 1.00 36.34 91 ALA A C 1
ATOM 728 O O . ALA A 1 91 ? 13.732 45.808 -55.417 1.00 36.34 91 ALA A O 1
ATOM 729 N N . MET A 1 92 ? 11.854 46.305 -56.583 1.00 38.41 92 MET A N 1
ATOM 730 C CA . MET A 1 92 ? 12.248 46.622 -57.969 1.00 38.41 92 MET A CA 1
ATOM 731 C C . MET A 1 92 ? 13.573 46.059 -58.506 1.00 38.41 92 MET A C 1
ATOM 733 O O . MET A 1 92 ? 14.636 46.615 -58.260 1.00 38.41 92 MET A O 1
ATOM 737 N N . THR A 1 93 ? 13.482 45.145 -59.475 1.00 36.47 93 THR A N 1
ATOM 738 C CA . THR A 1 93 ? 13.862 45.461 -60.869 1.00 36.47 93 THR A CA 1
ATOM 739 C C . THR A 1 93 ? 13.350 44.402 -61.846 1.00 36.47 93 THR A C 1
ATOM 741 O O . THR A 1 93 ? 13.318 43.208 -61.567 1.00 36.47 93 THR A O 1
ATOM 744 N N . ASN A 1 94 ? 12.886 44.907 -62.986 1.00 42.00 94 ASN A N 1
ATOM 745 C CA . ASN A 1 94 ? 12.301 44.198 -64.116 1.00 42.00 94 ASN A CA 1
ATOM 746 C C . ASN A 1 94 ? 13.276 43.201 -64.746 1.00 42.00 94 ASN A C 1
ATOM 748 O O . ASN A 1 94 ? 14.437 43.547 -64.877 1.00 42.00 94 ASN A O 1
ATOM 752 N N . HIS A 1 95 ? 12.777 42.081 -65.279 1.00 39.56 95 HIS A N 1
ATOM 753 C CA . HIS A 1 95 ? 13.041 41.680 -66.667 1.00 39.56 95 HIS A CA 1
ATOM 754 C C . HIS A 1 95 ? 11.974 40.692 -67.161 1.00 39.56 95 HIS A C 1
ATOM 756 O O . HIS A 1 95 ? 11.667 39.682 -66.533 1.00 39.56 95 HIS A O 1
ATOM 762 N N . SER A 1 96 ? 11.404 41.049 -68.313 1.00 40.62 96 SER A N 1
ATOM 763 C CA . SER A 1 96 ? 10.490 40.283 -69.153 1.00 40.62 96 SER A CA 1
ATOM 764 C C . SER A 1 96 ? 10.959 38.858 -69.430 1.00 40.62 96 SER A C 1
ATOM 766 O O . SER A 1 96 ? 12.103 38.664 -69.831 1.00 40.62 96 SER A O 1
ATOM 768 N N . SER A 1 97 ? 10.022 37.906 -69.422 1.00 50.56 97 SER A N 1
ATOM 769 C CA . SER A 1 97 ? 9.720 37.074 -70.599 1.00 50.56 97 SER A CA 1
ATOM 770 C C . SER A 1 97 ? 8.406 36.313 -70.423 1.00 50.56 97 SER A C 1
ATOM 772 O O . SER A 1 97 ? 8.129 35.706 -69.397 1.00 50.56 97 SER A O 1
ATOM 774 N N . LYS A 1 98 ? 7.590 36.408 -71.472 1.00 42.81 98 LYS A N 1
ATOM 775 C CA . LYS A 1 98 ? 6.283 35.783 -71.694 1.00 42.81 98 LYS A CA 1
ATOM 776 C C . LYS A 1 98 ? 6.405 34.256 -71.721 1.00 42.81 98 LYS A C 1
ATOM 778 O O . LYS A 1 98 ? 7.277 33.792 -72.444 1.00 42.81 98 LYS A O 1
ATOM 783 N N . THR A 1 99 ? 5.464 33.501 -71.138 1.00 37.44 99 THR A N 1
ATOM 784 C CA . THR A 1 99 ? 4.609 32.544 -71.890 1.00 37.44 99 THR A CA 1
ATOM 785 C C . THR A 1 99 ? 3.461 31.946 -71.051 1.00 37.44 99 THR A C 1
ATOM 787 O O . THR A 1 99 ? 3.669 31.445 -69.956 1.00 37.44 99 THR A O 1
ATOM 790 N N . SER A 1 100 ? 2.263 32.002 -71.650 1.00 37.00 100 SER A N 1
ATOM 791 C CA . SER A 1 100 ? 1.141 31.037 -71.642 1.00 37.00 100 SER A CA 1
ATOM 792 C C . SER A 1 100 ? 0.418 30.614 -70.347 1.00 37.00 100 SER A C 1
ATOM 794 O O . SER A 1 100 ? 0.893 29.776 -69.594 1.00 37.00 100 SER A O 1
ATOM 796 N N . LEU A 1 101 ? -0.834 31.098 -70.257 1.00 36.03 101 LEU A N 1
ATOM 797 C CA . LEU A 1 101 ? -2.096 30.329 -70.167 1.00 36.03 101 LEU A CA 1
ATOM 798 C C . LEU A 1 101 ? -2.222 29.230 -69.092 1.00 36.03 101 LEU A C 1
ATOM 800 O O . LEU A 1 101 ? -1.671 28.149 -69.243 1.00 36.03 101 LEU A O 1
ATOM 804 N N . SER A 1 102 ? -3.133 29.426 -68.130 1.00 36.38 102 SER A N 1
ATOM 805 C CA . SER A 1 102 ? -4.460 28.766 -68.117 1.00 36.38 102 SER A CA 1
ATOM 806 C C . SER A 1 102 ? -5.100 28.765 -66.716 1.00 36.38 102 SER A C 1
ATOM 808 O O . SER A 1 102 ? -4.440 28.440 -65.737 1.00 36.38 102 SER A O 1
ATOM 810 N N . SER A 1 103 ? -6.416 29.028 -66.693 1.00 40.50 103 SER A N 1
ATOM 811 C CA . SER A 1 103 ? -7.423 28.663 -65.668 1.00 40.50 103 SER A CA 1
ATOM 812 C C . SER A 1 103 ? -7.292 29.340 -64.295 1.00 40.50 103 SER A C 1
ATOM 814 O O . SER A 1 103 ? -6.436 28.989 -63.499 1.00 40.50 103 SER A O 1
ATOM 816 N N . GLN A 1 104 ? -8.026 30.410 -63.966 1.00 40.34 104 GLN A N 1
ATOM 817 C CA . GLN A 1 104 ? -9.483 30.538 -63.746 1.00 40.34 104 GLN A CA 1
ATOM 818 C C . GLN A 1 104 ? -10.121 29.497 -62.805 1.00 40.34 104 GLN A C 1
ATOM 820 O O . GLN A 1 104 ? -9.966 28.293 -62.988 1.00 40.34 104 GLN A O 1
ATOM 825 N N . ASN A 1 105 ? -10.924 30.049 -61.879 1.00 37.72 105 ASN A N 1
ATOM 826 C CA . ASN A 1 105 ? -11.686 29.479 -60.752 1.00 37.72 105 ASN A CA 1
ATOM 827 C C . ASN A 1 105 ? -10.883 29.530 -59.429 1.00 37.72 105 ASN A C 1
ATOM 829 O O . ASN A 1 105 ? -9.712 29.198 -59.405 1.00 37.72 105 ASN A O 1
ATOM 833 N N . SER A 1 106 ? -11.404 29.953 -58.275 1.00 36.97 106 SER A N 1
ATOM 834 C CA . SER A 1 106 ? -12.783 29.895 -57.806 1.00 36.97 106 SER A CA 1
ATOM 835 C C . SER A 1 106 ? -12.950 30.704 -56.504 1.00 36.97 106 SER A C 1
ATOM 837 O O . SER A 1 106 ? -12.081 30.667 -55.640 1.00 36.97 106 SER A O 1
ATOM 839 N N . MET A 1 107 ? -14.111 31.351 -56.381 1.00 38.25 107 MET A N 1
ATOM 840 C CA . MET A 1 107 ? -14.881 31.643 -55.159 1.00 38.25 107 MET A CA 1
ATOM 841 C C . MET A 1 107 ? -14.296 32.568 -54.075 1.00 38.25 107 MET A C 1
ATOM 843 O O . MET A 1 107 ? -13.591 32.188 -53.146 1.00 38.25 107 MET A O 1
ATOM 847 N N . LYS A 1 108 ? -14.778 33.810 -54.171 1.00 40.88 108 LYS A N 1
ATOM 848 C CA . LYS A 1 108 ? -14.849 34.856 -53.152 1.00 40.88 108 LYS A CA 1
ATOM 849 C C . LYS A 1 108 ? -15.957 34.479 -52.153 1.00 40.88 108 LYS A C 1
ATOM 851 O O . LYS A 1 108 ? -17.127 34.467 -52.527 1.00 40.88 108 LYS A O 1
ATOM 856 N N . GLY A 1 109 ? -15.596 34.154 -50.913 1.00 36.00 109 GLY A N 1
ATOM 857 C CA . GLY A 1 109 ? -16.537 33.882 -49.822 1.00 36.00 109 GLY A CA 1
ATOM 858 C C . GLY A 1 109 ? -16.495 34.992 -48.776 1.00 36.00 109 GLY A C 1
ATOM 859 O O . GLY A 1 109 ? -15.545 35.073 -48.006 1.00 36.00 109 GLY A O 1
ATOM 860 N N . ASN A 1 110 ? -17.523 35.842 -48.779 1.00 50.16 110 ASN A N 1
ATOM 861 C CA . ASN A 1 110 ? -17.870 36.760 -47.693 1.00 50.16 110 ASN A CA 1
ATOM 862 C C . ASN A 1 110 ? -18.419 35.950 -46.508 1.00 50.16 110 ASN A C 1
ATOM 864 O O . ASN A 1 110 ? -19.373 35.200 -46.698 1.00 50.16 110 ASN A O 1
ATOM 868 N N . TYR A 1 111 ? -17.909 36.180 -45.298 1.00 42.16 111 TYR A N 1
ATOM 869 C CA . TYR A 1 111 ? -18.646 35.903 -44.063 1.00 42.16 111 TYR A CA 1
ATOM 870 C C . TYR A 1 111 ? -18.624 37.145 -43.168 1.00 42.16 111 TYR A C 1
ATOM 872 O O . TYR A 1 111 ? -17.579 37.793 -43.074 1.00 42.16 111 TYR A O 1
ATOM 880 N N . PRO A 1 112 ? -19.767 37.506 -42.560 1.00 53.56 112 PRO A N 1
ATOM 881 C CA . PRO A 1 112 ? -19.863 38.661 -41.697 1.00 53.56 112 PRO A CA 1
ATO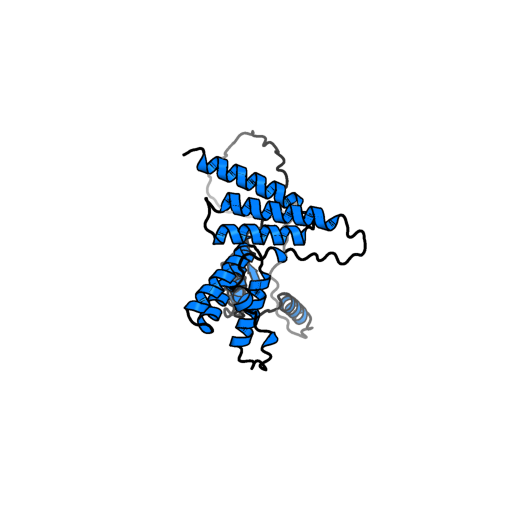M 882 C C . PRO A 1 112 ? -19.310 38.373 -40.302 1.00 53.56 112 PRO A C 1
ATOM 884 O O . PRO A 1 112 ? -19.332 37.254 -39.793 1.00 53.56 112 PRO A O 1
ATOM 887 N N . ASP A 1 113 ? -18.842 39.478 -39.747 1.00 49.25 113 ASP A N 1
ATOM 888 C CA . ASP A 1 113 ? -18.564 39.796 -38.359 1.00 49.25 113 ASP A CA 1
ATOM 889 C C . ASP A 1 113 ? -19.646 39.306 -37.371 1.00 49.25 113 ASP A C 1
ATOM 891 O O . ASP A 1 113 ? -20.791 39.062 -37.759 1.00 49.25 113 ASP A O 1
ATOM 895 N N . LEU A 1 114 ? -19.260 39.293 -36.089 1.00 49.19 114 LEU A N 1
ATOM 896 C CA . LEU A 1 114 ? -19.991 38.971 -34.852 1.00 49.19 114 LEU A CA 1
ATOM 897 C C . LEU A 1 114 ? -19.725 37.566 -34.283 1.00 49.19 114 LEU A C 1
ATOM 899 O O . LEU A 1 114 ? -20.276 36.574 -34.743 1.00 49.19 114 LEU A O 1
ATOM 903 N N . VAL A 1 115 ? -18.932 37.506 -33.206 1.00 39.78 115 VAL A N 1
ATOM 904 C CA . VAL A 1 115 ? -19.391 37.179 -31.837 1.00 39.78 115 VAL A CA 1
ATOM 905 C C . VAL A 1 115 ? -18.222 37.427 -30.874 1.00 39.78 115 VAL A C 1
ATOM 907 O O . VAL A 1 115 ? -17.193 36.755 -30.916 1.00 39.78 115 VAL A O 1
ATOM 910 N N . ALA A 1 116 ? -18.403 38.402 -29.983 1.00 45.72 116 ALA A N 1
ATOM 911 C CA . ALA A 1 116 ? -17.541 38.637 -28.835 1.00 45.72 116 ALA A CA 1
ATOM 912 C C . ALA A 1 116 ? -17.606 37.435 -27.876 1.00 45.72 116 ALA A C 1
ATOM 914 O O . ALA A 1 116 ? -18.685 37.077 -27.400 1.00 45.72 116 ALA A O 1
ATOM 915 N N . GLN A 1 117 ? -16.460 36.818 -27.579 1.00 35.31 117 GLN A N 1
ATOM 916 C CA . GLN A 1 117 ? -16.357 35.820 -26.517 1.00 35.31 117 GLN A CA 1
ATOM 917 C C . GLN A 1 117 ? -15.984 36.484 -25.192 1.00 35.31 117 GLN A C 1
ATOM 919 O O . GLN A 1 117 ? -14.967 37.163 -25.063 1.00 35.31 117 GLN A O 1
ATOM 924 N N . SER A 1 118 ? -16.862 36.251 -24.220 1.00 39.00 118 SER A N 1
ATOM 925 C CA . SER A 1 118 ? -16.742 36.592 -22.808 1.00 39.00 118 SER A CA 1
ATOM 926 C C . SER A 1 118 ? -15.539 35.896 -22.165 1.00 39.00 118 SER A C 1
ATOM 928 O O . SER A 1 118 ? -15.393 34.675 -22.240 1.00 39.00 118 SER A O 1
ATOM 930 N N . THR A 1 119 ? -14.693 36.675 -21.495 1.00 34.03 119 THR A N 1
ATOM 931 C CA . THR A 1 119 ? -13.604 36.192 -20.645 1.00 34.03 119 THR A CA 1
ATOM 932 C C . THR A 1 119 ? -14.150 35.860 -19.256 1.00 34.03 119 THR A C 1
ATOM 934 O O . THR A 1 119 ? -14.180 36.722 -18.375 1.00 34.03 119 THR A O 1
ATOM 937 N N . HIS A 1 120 ? -14.566 34.614 -19.036 1.00 36.25 120 HIS A N 1
ATOM 938 C CA . HIS A 1 120 ? -14.699 34.088 -17.678 1.00 36.25 120 HIS A CA 1
ATOM 939 C C . HIS A 1 120 ? -13.331 33.613 -17.184 1.00 36.25 120 HIS A C 1
ATOM 941 O O . HIS A 1 120 ? -12.705 32.738 -17.781 1.00 36.25 120 HIS A O 1
ATOM 947 N N . LYS A 1 121 ? -12.872 34.238 -16.097 1.00 45.34 121 LYS A N 1
ATOM 948 C CA . LYS A 1 121 ? -11.719 33.820 -15.300 1.00 45.34 121 LYS A CA 1
ATOM 949 C C . LYS A 1 121 ? -12.061 32.477 -14.652 1.00 45.34 121 LYS A C 1
ATOM 951 O O . LYS A 1 121 ? -13.042 32.401 -13.919 1.00 45.34 121 LYS A O 1
ATOM 956 N N . ALA A 1 122 ? -11.301 31.438 -14.978 1.00 38.00 122 ALA A N 1
ATOM 957 C CA . ALA A 1 122 ? -11.328 30.183 -14.245 1.00 38.00 122 ALA A CA 1
ATOM 958 C C . ALA A 1 122 ? -10.315 30.298 -13.105 1.00 38.00 122 ALA A C 1
ATOM 960 O O . ALA A 1 122 ? -9.168 30.667 -13.349 1.00 38.00 122 ALA A O 1
ATOM 961 N N . ASP A 1 123 ? -10.779 30.039 -11.888 1.00 46.16 123 ASP A N 1
ATOM 962 C CA . ASP A 1 123 ? -9.949 29.937 -10.697 1.00 46.16 123 ASP A CA 1
ATOM 963 C C . ASP A 1 123 ? -8.970 28.765 -10.836 1.00 46.16 123 ASP A C 1
ATOM 965 O O . ASP A 1 123 ? -9.358 27.631 -11.140 1.00 46.16 123 ASP A O 1
ATOM 969 N N . ASP A 1 124 ? -7.694 29.066 -10.613 1.00 44.97 124 ASP A N 1
ATOM 970 C CA . ASP A 1 124 ? -6.584 28.123 -10.604 1.00 44.97 124 ASP A CA 1
ATOM 971 C C . ASP A 1 124 ? -6.694 27.201 -9.382 1.00 44.97 124 ASP A C 1
ATOM 973 O O . ASP A 1 124 ? -6.165 27.483 -8.308 1.00 44.97 124 ASP A O 1
ATOM 977 N N . ASN A 1 125 ? -7.392 26.077 -9.544 1.00 49.03 125 ASN A N 1
ATOM 978 C CA . ASN A 1 125 ? -7.318 24.959 -8.609 1.00 49.03 125 ASN A CA 1
ATOM 979 C C . ASN A 1 125 ? -6.206 24.006 -9.079 1.00 49.03 125 ASN A C 1
ATOM 981 O O . ASN A 1 125 ? -6.443 22.985 -9.728 1.00 49.03 125 ASN A O 1
ATOM 985 N N . GLU A 1 126 ? -4.967 24.416 -8.810 1.00 48.12 126 GLU A N 1
ATOM 986 C CA . GLU A 1 126 ? -3.753 23.606 -8.926 1.00 48.12 126 GLU A CA 1
ATOM 987 C C . GLU A 1 126 ? -3.759 22.535 -7.824 1.00 48.12 126 GLU A C 1
ATOM 989 O O . GLU A 1 126 ? -3.107 22.690 -6.796 1.00 48.12 126 GLU A O 1
ATOM 994 N N . ASP A 1 127 ? -4.498 21.438 -8.007 1.00 50.62 127 ASP A N 1
ATOM 995 C CA . ASP A 1 127 ? -4.233 20.248 -7.201 1.00 50.62 127 ASP A CA 1
ATOM 996 C C . ASP A 1 127 ? -4.537 18.927 -7.928 1.00 50.62 127 ASP A C 1
ATOM 998 O O . ASP A 1 127 ? -5.535 18.768 -8.630 1.00 50.62 127 ASP A O 1
ATOM 1002 N N . SER A 1 128 ? -3.662 17.946 -7.689 1.00 50.72 128 SER A N 1
ATOM 1003 C CA . SER A 1 128 ? -3.855 16.510 -7.955 1.00 50.72 128 SER A CA 1
ATOM 1004 C C . SER A 1 128 ? -3.592 15.929 -9.363 1.00 50.72 128 SER A C 1
ATOM 1006 O O . SER A 1 128 ? -4.364 15.120 -9.879 1.00 50.72 128 SER A O 1
ATOM 1008 N N . PHE A 1 129 ? -2.427 16.204 -9.966 1.00 45.28 129 PHE A N 1
ATOM 1009 C CA . PHE A 1 129 ? -1.928 15.434 -11.133 1.00 45.28 129 PHE A CA 1
ATOM 1010 C C . PHE A 1 129 ? -0.821 14.397 -10.824 1.00 45.28 129 PHE A C 1
ATOM 1012 O O . PHE A 1 129 ? -0.304 13.756 -11.741 1.00 45.28 129 PHE A O 1
ATOM 1019 N N . SER A 1 130 ? -0.473 14.154 -9.553 1.00 48.75 130 SER A N 1
ATOM 1020 C CA . SER A 1 130 ? 0.620 13.236 -9.158 1.00 48.75 130 SER A CA 1
ATOM 1021 C C . SER A 1 130 ? 0.226 11.750 -9.019 1.00 48.75 130 SER A C 1
ATOM 1023 O O . SER A 1 130 ? 1.093 10.877 -8.936 1.00 48.75 130 SER A O 1
ATOM 1025 N N . VAL A 1 131 ? -1.068 11.423 -9.053 1.00 54.16 131 VAL A N 1
ATOM 1026 C CA . VAL A 1 131 ? -1.612 10.095 -8.695 1.00 54.16 131 VAL A CA 1
ATOM 1027 C C . VAL A 1 131 ? -1.241 8.924 -9.640 1.00 54.16 131 VAL A C 1
ATOM 1029 O O . VAL A 1 131 ? -0.998 7.820 -9.144 1.00 54.16 131 VAL A O 1
ATOM 1032 N N . PRO A 1 132 ? -1.144 9.076 -10.980 1.00 62.16 132 PRO A N 1
ATOM 1033 C CA . PRO A 1 132 ? -1.031 7.909 -11.867 1.00 62.16 132 PRO A CA 1
ATOM 1034 C C . PRO A 1 132 ? 0.283 7.129 -11.724 1.00 62.16 132 PRO A C 1
ATOM 1036 O O . PRO A 1 132 ? 0.324 5.914 -11.924 1.00 62.16 132 PRO A O 1
ATOM 1039 N N . PHE A 1 133 ? 1.372 7.826 -11.396 1.00 60.25 133 PHE A N 1
ATOM 1040 C CA . PHE A 1 133 ? 2.703 7.229 -11.332 1.00 60.25 133 PHE A CA 1
ATOM 1041 C C . PHE A 1 133 ? 2.893 6.404 -10.055 1.00 60.25 133 PHE A C 1
ATOM 1043 O O . PHE A 1 133 ? 3.360 5.265 -10.120 1.00 60.25 133 PHE A O 1
ATOM 1050 N N . GLN A 1 134 ? 2.469 6.938 -8.910 1.00 75.06 134 GLN A N 1
ATOM 1051 C CA . GLN A 1 134 ? 2.658 6.306 -7.604 1.00 75.06 134 GLN A CA 1
ATOM 1052 C C . GLN A 1 134 ? 1.877 4.987 -7.485 1.00 75.06 134 GLN A C 1
ATOM 1054 O O . GLN A 1 134 ? 2.388 3.998 -6.957 1.00 75.06 134 GLN A O 1
ATOM 1059 N N . GLU A 1 135 ? 0.686 4.925 -8.082 1.00 78.44 135 GLU A N 1
ATOM 1060 C CA . GLU A 1 135 ? -0.132 3.711 -8.123 1.00 78.44 135 GLU A CA 1
ATOM 1061 C C . GLU A 1 135 ? 0.523 2.588 -8.948 1.00 78.44 135 GLU A C 1
ATOM 1063 O O . GLU A 1 135 ? 0.468 1.411 -8.583 1.00 78.44 135 GLU A O 1
ATOM 1068 N N . SER A 1 136 ? 1.212 2.935 -10.040 1.00 72.12 136 SER A N 1
ATOM 1069 C CA . SER A 1 136 ? 1.916 1.947 -10.868 1.00 72.12 136 SER A CA 1
ATOM 1070 C C . SER A 1 136 ? 3.095 1.299 -10.129 1.00 72.12 136 SER A C 1
ATOM 1072 O O . SER A 1 136 ? 3.283 0.080 -10.200 1.00 72.12 136 SER A O 1
ATOM 1074 N N . VAL A 1 137 ? 3.842 2.096 -9.357 1.00 78.69 137 VAL A N 1
ATOM 1075 C CA . VAL A 1 137 ? 4.950 1.624 -8.518 1.00 78.69 137 VAL A CA 1
ATOM 1076 C C . VAL A 1 137 ? 4.417 0.731 -7.397 1.00 78.69 137 VAL A C 1
ATOM 1078 O O . VAL A 1 137 ? 4.924 -0.377 -7.209 1.00 78.69 137 VAL A O 1
ATOM 1081 N N . ARG A 1 138 ? 3.333 1.146 -6.725 1.00 84.38 138 ARG A N 1
ATOM 1082 C CA . ARG A 1 138 ? 2.674 0.348 -5.676 1.00 84.38 138 ARG A CA 1
ATOM 1083 C C . ARG A 1 138 ? 2.198 -1.009 -6.185 1.00 84.38 138 ARG A C 1
ATOM 1085 O O . ARG A 1 138 ? 2.426 -2.021 -5.525 1.00 84.38 138 ARG A O 1
ATOM 1092 N N . ARG A 1 139 ? 1.594 -1.078 -7.376 1.00 86.88 139 ARG A N 1
ATOM 1093 C CA . ARG A 1 139 ? 1.183 -2.365 -7.970 1.00 86.88 139 ARG A CA 1
ATOM 1094 C C . ARG A 1 139 ? 2.362 -3.294 -8.221 1.00 86.88 139 ARG A C 1
ATOM 1096 O O . ARG A 1 139 ? 2.257 -4.486 -7.943 1.00 86.88 139 ARG A O 1
ATOM 1103 N N . LYS A 1 140 ? 3.483 -2.765 -8.716 1.00 87.50 140 LYS A N 1
ATOM 1104 C CA . LYS A 1 140 ? 4.683 -3.570 -8.972 1.00 87.50 140 LYS A CA 1
ATOM 1105 C C . LYS A 1 140 ? 5.258 -4.142 -7.674 1.00 87.50 140 LYS A C 1
ATOM 1107 O O . LYS A 1 140 ? 5.538 -5.337 -7.615 1.00 87.50 140 LYS A O 1
ATOM 1112 N N . LEU A 1 141 ? 5.348 -3.317 -6.631 1.00 89.81 141 LEU A N 1
ATOM 1113 C CA . LEU A 1 141 ? 5.800 -3.738 -5.303 1.00 89.81 141 LEU A CA 1
ATOM 1114 C C . LEU A 1 141 ? 4.865 -4.796 -4.683 1.00 89.81 141 LEU A C 1
ATOM 1116 O O . LEU A 1 141 ? 5.343 -5.776 -4.119 1.00 89.81 141 LEU A O 1
ATOM 1120 N N . ARG A 1 142 ? 3.540 -4.675 -4.864 1.00 91.88 142 ARG A N 1
ATOM 1121 C CA . ARG A 1 142 ? 2.560 -5.700 -4.443 1.00 91.88 142 ARG A CA 1
ATOM 1122 C C . ARG A 1 142 ? 2.773 -7.053 -5.109 1.00 91.88 142 ARG A C 1
ATOM 1124 O O . ARG A 1 142 ? 2.708 -8.079 -4.436 1.00 91.88 142 ARG A O 1
ATOM 1131 N N . LEU A 1 143 ? 3.025 -7.067 -6.415 1.00 93.69 143 LEU A N 1
ATOM 1132 C CA . LEU A 1 143 ? 3.281 -8.310 -7.144 1.00 93.69 143 LEU A CA 1
ATOM 1133 C C . LEU A 1 143 ? 4.577 -8.978 -6.678 1.00 93.69 143 LEU A C 1
ATOM 1135 O O . LEU A 1 143 ? 4.593 -10.188 -6.459 1.00 93.69 143 LEU A O 1
ATOM 1139 N N . GLU A 1 144 ? 5.634 -8.190 -6.479 1.00 95.12 144 GLU A N 1
ATOM 1140 C CA . GLU A 1 144 ? 6.907 -8.683 -5.952 1.00 95.12 144 GLU A CA 1
ATOM 1141 C C . GLU A 1 144 ? 6.740 -9.273 -4.546 1.00 95.12 144 GLU A C 1
ATOM 1143 O O . GLU A 1 144 ? 7.171 -10.396 -4.292 1.00 95.12 144 GLU A O 1
ATOM 1148 N N . PHE A 1 145 ? 6.042 -8.569 -3.653 1.00 96.06 145 PHE A N 1
ATOM 1149 C CA . PHE A 1 145 ? 5.760 -9.050 -2.303 1.00 96.06 145 PHE A CA 1
ATOM 1150 C C . PHE A 1 145 ? 4.976 -10.363 -2.303 1.00 96.06 145 PHE A C 1
ATOM 1152 O O . PHE A 1 145 ? 5.392 -11.324 -1.659 1.00 96.06 145 PHE A O 1
ATOM 1159 N N . ASN A 1 146 ? 3.887 -10.437 -3.077 1.00 95.62 146 ASN A N 1
ATOM 1160 C CA . ASN A 1 146 ? 3.093 -11.658 -3.225 1.00 95.62 146 ASN A CA 1
ATOM 1161 C C . ASN A 1 146 ? 3.948 -12.832 -3.700 1.00 95.62 146 ASN A C 1
ATOM 1163 O O . ASN A 1 146 ? 3.836 -13.936 -3.167 1.00 95.62 146 ASN A O 1
ATOM 1167 N N . PHE A 1 147 ? 4.806 -12.601 -4.692 1.00 97.06 147 PHE A N 1
ATOM 1168 C CA . PHE A 1 147 ? 5.700 -13.629 -5.204 1.00 97.06 147 PHE A CA 1
ATOM 1169 C C . PHE A 1 147 ? 6.678 -14.116 -4.127 1.00 97.06 147 PHE A C 1
ATOM 1171 O O . PHE A 1 147 ? 6.800 -15.321 -3.910 1.00 97.06 147 PHE A O 1
ATOM 1178 N N . LEU A 1 148 ? 7.340 -13.199 -3.417 1.00 96.56 148 LEU A N 1
ATOM 1179 C CA . LEU A 1 148 ? 8.334 -13.550 -2.402 1.00 96.56 148 LEU A CA 1
ATOM 1180 C C . LEU A 1 148 ? 7.712 -14.250 -1.190 1.00 96.56 148 LEU A C 1
ATOM 1182 O O . LEU A 1 148 ? 8.251 -15.250 -0.722 1.00 96.56 148 LEU A O 1
ATOM 1186 N N . VAL A 1 149 ? 6.562 -13.780 -0.705 1.00 96.69 149 VAL A N 1
ATOM 1187 C CA . VAL A 1 149 ? 5.867 -14.412 0.423 1.00 96.69 149 VAL A CA 1
ATOM 1188 C C . VAL A 1 149 ? 5.468 -15.847 0.076 1.00 96.69 149 VAL A C 1
ATOM 1190 O O . VAL A 1 149 ? 5.775 -16.761 0.837 1.00 96.69 149 VAL A O 1
ATOM 1193 N N . ASN A 1 150 ? 4.869 -16.074 -1.096 1.00 96.56 150 ASN A N 1
ATOM 1194 C CA . ASN A 1 150 ? 4.501 -17.426 -1.531 1.00 96.56 150 ASN A CA 1
ATOM 1195 C C . ASN A 1 150 ? 5.718 -18.322 -1.81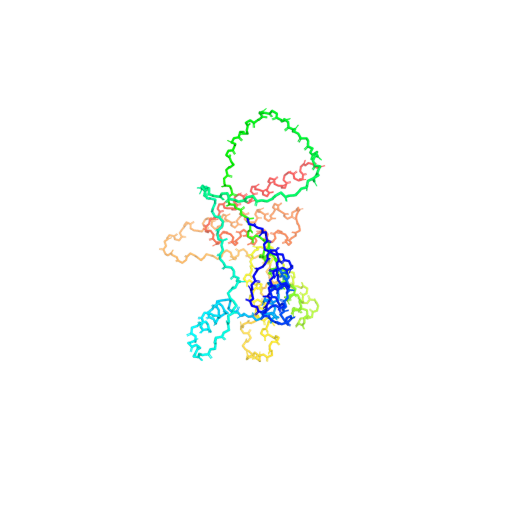6 1.00 96.56 150 ASN A C 1
ATOM 1197 O O . ASN A 1 150 ? 5.603 -19.543 -1.766 1.00 96.56 150 ASN A O 1
ATOM 1201 N N . LYS A 1 151 ? 6.883 -17.735 -2.115 1.00 96.75 151 LYS A N 1
ATOM 1202 C CA . LYS A 1 151 ? 8.130 -18.475 -2.332 1.00 96.75 151 LYS A CA 1
ATOM 1203 C C . LYS A 1 151 ? 8.755 -18.978 -1.028 1.00 96.75 151 LYS A C 1
ATOM 1205 O O . LYS A 1 151 ? 9.318 -20.068 -1.022 1.00 96.75 151 LYS A O 1
ATOM 1210 N N . PHE A 1 152 ? 8.701 -18.188 0.047 1.00 96.56 152 PHE A N 1
ATOM 1211 C CA . PHE A 1 152 ? 9.411 -18.487 1.300 1.00 96.56 152 PHE A CA 1
ATOM 1212 C C . PHE A 1 152 ? 8.529 -19.032 2.425 1.00 96.56 152 PHE A C 1
ATOM 1214 O O . PHE A 1 152 ? 9.064 -19.575 3.390 1.00 96.56 152 PHE A O 1
ATOM 1221 N N . TYR A 1 153 ? 7.205 -18.903 2.326 1.00 94.56 153 TYR A N 1
ATOM 1222 C CA . TYR A 1 153 ? 6.280 -19.327 3.374 1.00 94.56 153 TYR A CA 1
ATOM 1223 C C . TYR A 1 153 ? 5.269 -20.363 2.863 1.00 94.56 153 TYR A C 1
ATOM 1225 O O . TYR A 1 153 ? 4.815 -20.265 1.723 1.00 94.56 153 TYR A O 1
ATOM 1233 N N . PRO A 1 154 ? 4.848 -21.326 3.708 1.00 96.44 154 PRO A N 1
ATOM 1234 C CA . PRO A 1 154 ? 3.732 -22.214 3.393 1.00 96.44 154 PRO A CA 1
ATOM 1235 C C . PRO A 1 154 ? 2.452 -21.427 3.106 1.00 96.44 154 PRO A C 1
ATOM 1237 O O . PRO A 1 154 ? 2.225 -20.379 3.709 1.00 96.44 154 PRO A O 1
ATOM 1240 N N . GLN A 1 155 ? 1.571 -21.967 2.262 1.00 94.44 155 GLN A N 1
ATOM 1241 C CA . GLN A 1 155 ? 0.363 -21.279 1.783 1.00 94.44 155 GLN A CA 1
ATOM 1242 C C . GLN A 1 155 ? -0.513 -20.690 2.907 1.00 94.44 155 GLN A C 1
ATOM 1244 O O . GLN A 1 155 ? -1.012 -19.573 2.777 1.00 94.44 155 GLN A O 1
ATOM 1249 N N . GLN A 1 156 ? -0.667 -21.402 4.030 1.00 92.06 156 GLN A N 1
ATOM 1250 C CA . GLN A 1 156 ? -1.444 -20.917 5.179 1.00 92.06 156 GLN A CA 1
ATOM 1251 C C . GLN A 1 156 ? -0.810 -19.677 5.829 1.00 92.06 156 GLN A C 1
ATOM 1253 O O . GLN A 1 156 ? -1.504 -18.710 6.141 1.00 92.06 156 GLN A O 1
ATOM 1258 N N . THR A 1 157 ? 0.512 -19.683 6.009 1.00 92.12 157 THR A N 1
ATOM 1259 C CA . THR A 1 157 ? 1.267 -18.560 6.583 1.00 92.12 157 THR A CA 1
ATOM 1260 C C . THR A 1 157 ? 1.351 -17.399 5.600 1.00 92.12 157 THR A C 1
ATOM 1262 O O . THR A 1 157 ? 1.148 -16.250 5.988 1.00 92.12 157 THR A O 1
ATOM 1265 N N . ALA A 1 158 ? 1.573 -17.698 4.318 1.00 94.06 158 ALA A N 1
ATOM 1266 C CA . ALA A 1 158 ? 1.565 -16.719 3.244 1.00 94.06 158 ALA A CA 1
ATOM 1267 C C . ALA A 1 158 ? 0.241 -15.945 3.220 1.00 94.06 158 ALA A C 1
ATOM 1269 O O . ALA A 1 158 ? 0.259 -14.720 3.261 1.00 94.06 158 ALA A O 1
ATOM 1270 N N . GLY A 1 159 ? -0.903 -16.637 3.274 1.00 92.19 159 GLY A N 1
ATOM 1271 C CA . GLY A 1 159 ? -2.221 -15.996 3.315 1.00 92.19 159 GLY A CA 1
ATOM 1272 C C . GLY A 1 159 ? -2.373 -14.980 4.454 1.00 92.19 159 GLY A C 1
ATOM 1273 O O . GLY A 1 159 ? -2.856 -13.872 4.225 1.00 92.19 159 GLY A O 1
ATOM 1274 N N . LYS A 1 160 ? -1.890 -15.312 5.660 1.00 91.38 160 LYS A N 1
ATOM 1275 C CA . LYS A 1 160 ? -1.916 -14.405 6.822 1.00 91.38 160 LYS A CA 1
ATOM 1276 C C . LYS A 1 160 ? -1.015 -13.183 6.625 1.00 91.38 160 LYS A C 1
ATOM 1278 O O . LYS A 1 160 ? -1.457 -12.061 6.854 1.00 91.38 160 LYS A O 1
ATOM 1283 N N . ILE A 1 161 ? 0.215 -13.389 6.146 1.00 91.12 161 ILE A N 1
ATOM 1284 C CA . ILE A 1 161 ? 1.168 -12.301 5.866 1.00 91.12 161 ILE A CA 1
ATOM 1285 C C . ILE A 1 161 ? 0.599 -11.346 4.810 1.00 91.12 161 ILE A C 1
ATOM 1287 O O . ILE A 1 161 ? 0.670 -10.129 4.970 1.00 91.12 161 ILE A O 1
ATOM 1291 N N . LEU A 1 162 ? -0.005 -11.883 3.746 1.00 94.00 162 LEU A N 1
ATOM 1292 C CA . LEU A 1 162 ? -0.619 -11.078 2.691 1.00 94.00 162 LEU A CA 1
ATOM 1293 C C . LEU A 1 162 ? -1.833 -10.291 3.196 1.00 94.00 162 LEU A C 1
ATOM 1295 O O . LEU A 1 162 ? -1.990 -9.123 2.840 1.00 94.00 162 LEU A O 1
ATOM 1299 N N . ALA A 1 163 ? -2.668 -10.891 4.048 1.00 90.06 163 ALA A N 1
ATOM 1300 C CA . ALA A 1 163 ? -3.791 -10.196 4.673 1.00 90.06 163 ALA A CA 1
ATOM 1301 C C . ALA A 1 163 ? -3.316 -9.022 5.548 1.00 90.06 163 ALA A C 1
ATOM 1303 O O . ALA A 1 163 ? -3.834 -7.912 5.416 1.00 90.06 163 ALA A O 1
ATOM 1304 N N . LEU A 1 164 ? -2.282 -9.237 6.368 1.00 89.25 164 LEU A N 1
ATOM 1305 C CA . LEU A 1 164 ? -1.689 -8.201 7.216 1.00 89.25 164 LEU A CA 1
ATOM 1306 C C . LEU A 1 164 ? -1.055 -7.070 6.388 1.00 89.25 164 LEU A C 1
ATOM 1308 O O . LEU A 1 164 ? -1.269 -5.891 6.667 1.00 89.25 164 LEU A O 1
ATOM 1312 N N . ALA A 1 165 ? -0.332 -7.408 5.320 1.00 90.00 165 ALA A N 1
ATOM 1313 C CA . ALA A 1 165 ? 0.245 -6.421 4.411 1.00 90.00 165 ALA A CA 1
ATOM 1314 C C . ALA A 1 165 ? -0.833 -5.567 3.718 1.00 90.00 165 ALA A C 1
ATOM 1316 O O . ALA A 1 165 ? -0.702 -4.345 3.646 1.00 90.00 165 ALA A O 1
ATOM 1317 N N . ASN A 1 166 ? -1.924 -6.186 3.252 1.00 88.75 166 ASN A N 1
ATOM 1318 C CA . ASN A 1 166 ? -3.056 -5.467 2.660 1.00 88.75 166 ASN A CA 1
ATOM 1319 C C . ASN A 1 166 ? -3.742 -4.539 3.668 1.00 88.75 166 ASN A C 1
ATOM 1321 O O . ASN A 1 166 ? -4.132 -3.431 3.302 1.00 88.75 166 ASN A O 1
ATOM 1325 N N . TYR A 1 167 ? -3.846 -4.963 4.929 1.00 88.50 167 TYR A N 1
ATOM 1326 C CA . TYR A 1 167 ? -4.358 -4.127 6.010 1.00 88.50 167 TYR A CA 1
ATOM 1327 C C . TYR A 1 167 ? -3.498 -2.869 6.212 1.00 88.50 167 TYR A C 1
ATOM 1329 O O . TYR A 1 167 ? -4.029 -1.761 6.183 1.00 88.50 167 TYR A O 1
ATOM 1337 N N . HIS A 1 168 ? -2.172 -3.005 6.321 1.00 85.69 168 HIS A N 1
ATOM 1338 C CA . HIS A 1 168 ? -1.271 -1.850 6.461 1.00 85.69 168 HIS A CA 1
ATOM 1339 C C . HIS A 1 168 ? -1.308 -0.909 5.250 1.00 85.69 168 HIS A C 1
ATOM 1341 O O . HIS A 1 168 ? -1.336 0.311 5.413 1.00 85.69 168 HIS A O 1
ATOM 1347 N N . LEU A 1 169 ? -1.396 -1.464 4.039 1.00 85.81 169 LEU A N 1
ATOM 1348 C CA . LEU A 1 169 ? -1.550 -0.682 2.812 1.00 85.81 169 LEU A CA 1
ATOM 1349 C C . LEU A 1 169 ? -2.867 0.104 2.780 1.00 85.81 169 LEU A C 1
ATOM 1351 O O . LEU A 1 169 ? -2.881 1.246 2.326 1.00 85.81 169 LEU A O 1
ATOM 1355 N N . ALA A 1 170 ? -3.969 -0.476 3.265 1.00 82.50 170 ALA A N 1
ATOM 1356 C CA . ALA A 1 170 ? -5.251 0.223 3.371 1.00 82.50 170 ALA A CA 1
ATOM 1357 C C . ALA A 1 170 ? -5.203 1.383 4.380 1.00 82.50 170 ALA A C 1
ATOM 1359 O O . ALA A 1 170 ? -5.933 2.360 4.230 1.00 82.50 170 ALA A O 1
ATOM 1360 N N . GLN A 1 171 ? -4.315 1.306 5.376 1.00 79.94 171 GLN A N 1
ATOM 1361 C CA . GLN A 1 171 ? -4.056 2.391 6.323 1.00 79.94 171 GLN A CA 1
ATOM 1362 C C . GLN A 1 171 ? -3.079 3.455 5.798 1.00 79.94 171 GLN A C 1
ATOM 1364 O O . GLN A 1 171 ? -2.844 4.445 6.486 1.00 79.94 171 GLN A O 1
ATOM 1369 N N . GLY A 1 172 ? -2.496 3.269 4.608 1.00 85.19 172 GLY A N 1
ATOM 1370 C CA . GLY A 1 172 ? -1.455 4.154 4.074 1.00 85.19 172 GLY A CA 1
ATOM 1371 C C . GLY A 1 172 ? -0.102 4.014 4.779 1.00 85.19 172 GLY A C 1
ATOM 1372 O O . GLY A 1 172 ? 0.761 4.875 4.623 1.00 85.19 172 GLY A O 1
ATOM 1373 N N . ASN A 1 173 ? 0.099 2.945 5.556 1.00 84.50 173 ASN A N 1
ATOM 1374 C CA . ASN A 1 173 ? 1.365 2.664 6.220 1.00 84.50 173 ASN A CA 1
ATOM 1375 C C . ASN A 1 173 ? 2.266 1.829 5.297 1.00 84.50 173 ASN A C 1
ATOM 1377 O O . ASN A 1 173 ? 2.322 0.601 5.389 1.00 84.50 173 ASN A O 1
ATOM 1381 N N . ASP A 1 174 ? 2.960 2.520 4.393 1.00 86.88 174 ASP A N 1
ATOM 1382 C CA . ASP A 1 174 ? 3.862 1.898 3.418 1.00 86.88 174 ASP A CA 1
ATOM 1383 C C . ASP A 1 174 ? 5.168 1.366 4.069 1.00 86.88 174 ASP A C 1
ATOM 1385 O O . ASP A 1 174 ? 5.808 0.469 3.519 1.00 86.88 174 ASP A O 1
ATOM 1389 N N . ASP A 1 175 ? 5.537 1.832 5.272 1.00 85.81 175 ASP A N 1
ATOM 1390 C CA . ASP A 1 175 ? 6.804 1.491 5.951 1.00 85.81 175 ASP A CA 1
ATOM 1391 C C . ASP A 1 175 ? 6.882 0.010 6.367 1.00 85.81 175 ASP A C 1
ATOM 1393 O O . ASP A 1 175 ? 7.909 -0.651 6.187 1.00 85.81 175 ASP A O 1
ATOM 1397 N N . TYR A 1 176 ? 5.772 -0.561 6.853 1.00 85.38 176 TYR A N 1
ATOM 1398 C CA . TYR A 1 176 ? 5.695 -1.997 7.162 1.00 85.38 176 TYR A CA 1
ATOM 1399 C C . TYR A 1 176 ? 5.964 -2.855 5.918 1.00 85.38 176 TYR A C 1
ATOM 1401 O O . TYR A 1 176 ? 6.681 -3.864 5.965 1.00 85.38 176 TYR A O 1
ATOM 1409 N N . PHE A 1 177 ? 5.384 -2.435 4.794 1.00 88.44 177 PHE A N 1
ATOM 1410 C CA . PHE A 1 177 ? 5.489 -3.133 3.526 1.00 88.44 177 PHE A CA 1
ATOM 1411 C C . PHE A 1 177 ? 6.929 -3.093 3.005 1.00 88.44 177 PHE A C 1
ATOM 1413 O O . PHE A 1 177 ? 7.495 -4.142 2.701 1.00 88.44 177 PHE A O 1
ATOM 1420 N N . GLU A 1 178 ? 7.550 -1.911 2.991 1.00 90.25 178 GLU A N 1
ATOM 1421 C CA . GLU A 1 178 ? 8.940 -1.697 2.572 1.00 90.25 178 GLU A CA 1
ATOM 1422 C C . GLU A 1 178 ? 9.919 -2.555 3.396 1.00 90.25 178 GLU A C 1
ATOM 1424 O O . GLU A 1 178 ? 10.720 -3.308 2.834 1.00 90.25 178 GLU A O 1
ATOM 1429 N N . LYS A 1 179 ? 9.805 -2.524 4.733 1.00 89.94 179 LYS A N 1
ATOM 1430 C CA . LYS A 1 179 ? 10.663 -3.296 5.653 1.00 89.94 179 LYS A CA 1
ATOM 1431 C C . LYS A 1 179 ? 10.558 -4.799 5.421 1.00 89.94 179 LYS A C 1
ATOM 1433 O O . LYS A 1 179 ? 11.576 -5.491 5.324 1.00 89.94 179 LYS A O 1
ATOM 1438 N N . THR A 1 180 ? 9.336 -5.305 5.284 1.00 91.38 180 THR A N 1
ATOM 1439 C CA . THR A 1 180 ? 9.102 -6.736 5.054 1.00 91.38 180 THR A CA 1
ATOM 1440 C C . THR A 1 180 ? 9.637 -7.163 3.685 1.00 91.38 180 THR A C 1
ATOM 1442 O O . THR A 1 180 ? 10.232 -8.230 3.547 1.00 91.38 180 THR A O 1
ATOM 1445 N N . LEU A 1 181 ? 9.500 -6.312 2.669 1.00 94.44 181 LEU A N 1
ATOM 1446 C CA . LEU A 1 181 ? 9.983 -6.584 1.318 1.00 94.44 181 LEU A CA 1
ATOM 1447 C C . LEU A 1 181 ? 11.521 -6.571 1.246 1.00 94.44 181 LEU A C 1
ATOM 1449 O O . LEU A 1 181 ? 12.109 -7.444 0.608 1.00 94.44 181 LEU A O 1
ATOM 1453 N N . ILE A 1 182 ? 12.191 -5.667 1.972 1.00 93.81 182 ILE A N 1
ATOM 1454 C CA . ILE A 1 182 ? 13.654 -5.684 2.152 1.00 93.81 182 ILE A CA 1
ATOM 1455 C C . ILE A 1 182 ? 14.103 -6.998 2.800 1.00 93.81 182 ILE A C 1
ATOM 1457 O O . ILE A 1 182 ? 15.048 -7.626 2.321 1.00 93.81 182 ILE A O 1
ATOM 1461 N N . PHE A 1 183 ? 13.419 -7.438 3.858 1.00 94.00 183 PHE A N 1
ATOM 1462 C CA . PHE A 1 183 ? 13.709 -8.712 4.514 1.00 94.00 183 PHE A CA 1
ATOM 1463 C C . PHE A 1 183 ? 13.565 -9.901 3.546 1.00 94.00 183 PHE A C 1
ATOM 1465 O O . PHE A 1 183 ? 14.476 -10.720 3.424 1.00 94.00 183 PHE A O 1
ATOM 1472 N N . LEU A 1 184 ? 12.473 -9.954 2.781 1.00 95.19 184 LEU A N 1
ATOM 1473 C CA . LEU A 1 184 ? 12.231 -10.995 1.776 1.00 95.19 184 LEU A CA 1
ATOM 1474 C C . LEU A 1 184 ? 13.275 -10.997 0.645 1.00 95.19 184 LEU A C 1
ATOM 1476 O O . LEU A 1 184 ? 13.711 -12.063 0.208 1.00 95.19 184 LEU A O 1
ATOM 1480 N N . ARG A 1 185 ? 13.715 -9.820 0.184 1.00 95.19 185 ARG A N 1
ATOM 1481 C CA . ARG A 1 185 ? 14.799 -9.696 -0.806 1.00 95.19 185 ARG A CA 1
ATOM 1482 C C . ARG A 1 185 ? 16.125 -10.210 -0.252 1.00 95.19 185 ARG A C 1
ATOM 1484 O O . ARG A 1 185 ? 16.833 -10.921 -0.958 1.00 95.19 185 ARG A O 1
ATOM 1491 N N . LYS A 1 186 ? 16.445 -9.913 1.015 1.00 93.12 186 LYS A N 1
ATOM 1492 C CA . LYS A 1 186 ? 17.643 -10.455 1.682 1.00 93.12 186 LYS A CA 1
ATOM 1493 C C . LYS A 1 186 ? 17.617 -11.985 1.722 1.00 93.12 186 LYS A C 1
ATOM 1495 O O . LYS A 1 186 ? 18.626 -12.599 1.389 1.00 93.12 186 LYS A O 1
ATOM 1500 N N . LEU A 1 187 ? 16.463 -12.585 2.037 1.00 92.06 187 LEU A N 1
ATOM 1501 C CA . LEU A 1 187 ? 16.282 -14.043 1.976 1.00 92.06 187 LEU A CA 1
ATOM 1502 C C . LEU A 1 187 ? 16.518 -14.598 0.564 1.00 92.06 187 LEU A C 1
ATOM 1504 O O . LEU A 1 187 ? 17.113 -15.661 0.408 1.00 92.06 187 LEU A O 1
ATOM 1508 N N . GLN A 1 188 ? 16.086 -13.880 -0.477 1.00 94.00 188 GLN A N 1
ATOM 1509 C CA . GLN A 1 188 ? 16.291 -14.296 -1.865 1.00 94.00 188 GLN A CA 1
ATOM 1510 C C . GLN A 1 188 ? 17.743 -14.221 -2.327 1.00 94.00 188 GLN A C 1
ATOM 1512 O O . GLN A 1 188 ? 18.159 -15.085 -3.099 1.00 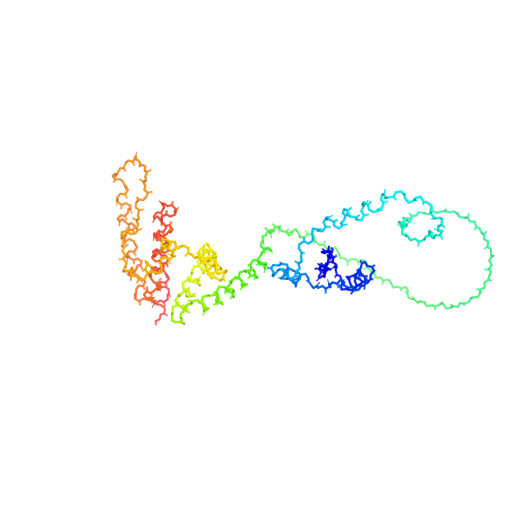94.00 188 GLN A O 1
ATOM 1517 N N . SER A 1 189 ? 18.503 -13.225 -1.876 1.00 93.12 189 SER A N 1
ATOM 1518 C CA . SER A 1 189 ? 19.896 -13.045 -2.292 1.00 93.12 189 SER A CA 1
ATOM 1519 C C . SER A 1 189 ? 20.837 -14.139 -1.783 1.00 93.12 189 SER A C 1
ATOM 1521 O O . SER A 1 189 ? 21.997 -14.152 -2.174 1.00 93.12 189 SER A O 1
ATOM 1523 N N . GLY A 1 190 ? 20.377 -15.047 -0.913 1.00 87.25 190 GLY A N 1
ATOM 1524 C CA . GLY A 1 190 ? 21.222 -16.107 -0.358 1.00 87.25 190 GLY A CA 1
ATOM 1525 C C . GLY A 1 190 ? 22.352 -15.577 0.527 1.00 87.25 190 GLY A C 1
ATOM 1526 O O . GLY A 1 190 ? 23.250 -16.335 0.884 1.00 87.25 190 GLY A O 1
ATOM 1527 N N . ASN A 1 191 ? 22.307 -14.291 0.899 1.00 78.06 191 ASN A N 1
ATOM 1528 C CA . ASN A 1 191 ? 23.185 -13.745 1.919 1.00 78.06 191 ASN A CA 1
ATOM 1529 C C . ASN A 1 191 ? 22.818 -14.457 3.216 1.00 78.06 191 ASN A C 1
ATOM 1531 O O . ASN A 1 191 ? 21.749 -14.206 3.776 1.00 78.06 191 ASN A O 1
ATOM 1535 N N . SER A 1 192 ? 23.679 -15.395 3.617 1.00 59.75 192 SER A N 1
ATOM 1536 C CA . SER A 1 192 ? 23.559 -16.151 4.856 1.00 59.75 192 SER A CA 1
ATOM 1537 C C . SER A 1 192 ? 23.272 -15.166 5.977 1.00 59.75 192 SER A C 1
ATOM 1539 O O . SER A 1 192 ? 24.108 -14.320 6.291 1.00 59.75 192 SER A O 1
ATOM 1541 N N . PHE A 1 193 ? 22.064 -15.231 6.534 1.00 61.31 193 PHE A N 1
ATOM 1542 C CA . PHE A 1 193 ? 21.796 -14.566 7.793 1.00 61.31 193 PHE A CA 1
ATOM 1543 C C . PHE A 1 193 ? 22.713 -15.241 8.808 1.00 61.31 193 PHE A C 1
ATOM 1545 O O . PHE A 1 193 ? 22.523 -16.414 9.126 1.00 61.31 193 PHE A O 1
ATOM 1552 N N . ASP A 1 194 ? 23.710 -14.516 9.312 1.00 61.41 194 ASP A N 1
ATOM 1553 C CA . ASP A 1 194 ? 24.198 -14.820 10.650 1.00 61.41 194 ASP A CA 1
ATOM 1554 C C . ASP A 1 194 ? 22.953 -14.828 11.537 1.00 61.41 194 ASP A C 1
ATOM 1556 O O . ASP A 1 194 ? 22.190 -13.860 11.536 1.00 61.41 194 ASP A O 1
ATOM 1560 N N . ASN A 1 195 ? 22.684 -15.974 12.170 1.00 53.22 195 ASN A N 1
ATOM 1561 C CA . ASN A 1 195 ? 21.430 -16.356 12.832 1.00 53.22 195 ASN A CA 1
ATOM 1562 C C . ASN A 1 195 ? 21.093 -15.507 14.079 1.00 53.22 195 ASN A C 1
ATOM 1564 O O . ASN A 1 195 ? 20.641 -16.028 15.097 1.00 53.22 195 ASN A O 1
ATOM 1568 N N . SER A 1 196 ? 21.291 -14.193 14.027 1.00 54.12 196 SER A N 1
ATOM 1569 C CA . SER A 1 196 ? 20.697 -13.236 14.945 1.00 54.12 196 SER A CA 1
ATOM 1570 C C . SER A 1 196 ? 19.178 -13.294 14.774 1.00 54.12 196 SER A C 1
ATOM 1572 O O . SER A 1 196 ? 18.578 -12.628 13.932 1.00 54.12 196 SER A O 1
ATOM 1574 N N . VAL A 1 197 ? 18.547 -14.148 15.578 1.00 54.78 197 VAL A N 1
ATOM 1575 C CA . VAL A 1 197 ? 17.091 -14.336 15.675 1.00 54.78 197 VAL A CA 1
ATOM 1576 C C . VAL A 1 197 ? 16.361 -13.021 16.016 1.00 54.78 197 VAL A C 1
ATOM 1578 O O . VAL A 1 197 ? 15.157 -12.923 15.799 1.00 54.78 197 VAL A O 1
ATOM 1581 N N . ALA A 1 198 ? 17.082 -11.992 16.477 1.00 58.91 198 ALA A N 1
ATOM 1582 C CA . ALA A 1 198 ? 16.535 -10.725 16.956 1.00 58.91 198 ALA A CA 1
ATOM 1583 C C . ALA A 1 198 ? 15.903 -9.825 15.874 1.00 58.91 198 ALA A C 1
ATOM 1585 O O . ALA A 1 198 ? 15.045 -9.017 16.210 1.00 58.91 198 ALA A O 1
ATOM 1586 N N . ASP A 1 199 ? 16.262 -9.974 14.593 1.00 58.47 199 ASP A N 1
ATOM 1587 C CA . ASP A 1 199 ? 15.766 -9.086 13.520 1.00 58.47 199 ASP A CA 1
ATOM 1588 C C . ASP A 1 199 ? 14.610 -9.678 12.700 1.00 58.47 199 ASP A C 1
ATOM 1590 O O . ASP A 1 199 ? 14.175 -9.102 11.695 1.00 58.47 199 ASP A O 1
ATOM 1594 N N . ARG A 1 200 ? 14.094 -10.849 13.090 1.00 61.41 200 ARG A N 1
ATOM 1595 C CA . ARG A 1 200 ? 12.920 -11.417 12.428 1.00 61.41 200 ARG A CA 1
ATOM 1596 C C . ARG A 1 200 ? 11.701 -10.607 12.882 1.00 61.41 200 ARG A C 1
ATOM 1598 O O . ARG A 1 200 ? 11.434 -10.610 14.081 1.00 61.41 200 ARG A O 1
ATOM 1605 N N . PRO A 1 201 ? 10.951 -9.935 11.984 1.00 59.53 201 PRO A N 1
ATOM 1606 C CA . PRO A 1 201 ? 9.727 -9.251 12.386 1.00 59.53 201 PRO A CA 1
ATOM 1607 C C . PRO A 1 201 ? 8.828 -10.279 13.076 1.00 59.53 201 PRO A C 1
ATOM 1609 O O . PRO A 1 201 ? 8.455 -11.285 12.463 1.00 59.53 201 PRO A O 1
ATOM 1612 N N . SER A 1 202 ? 8.586 -10.076 14.373 1.00 58.53 202 SER A N 1
ATOM 1613 C CA . SER A 1 202 ? 7.891 -11.006 15.256 1.00 58.53 202 SER A CA 1
ATOM 1614 C C . SER A 1 202 ? 6.465 -11.188 14.750 1.00 58.53 202 SER A C 1
ATOM 1616 O O . SER A 1 202 ? 5.553 -10.418 15.039 1.00 58.53 202 SER A O 1
ATOM 1618 N N . LEU A 1 203 ? 6.256 -12.230 13.944 1.00 53.84 203 LEU A N 1
ATOM 1619 C CA . LEU A 1 203 ? 4.918 -12.570 13.478 1.00 53.84 203 LEU A CA 1
ATOM 1620 C C . LEU A 1 203 ? 4.019 -12.858 14.694 1.00 53.84 203 LEU A C 1
ATOM 1622 O O . LEU A 1 203 ? 2.865 -12.454 14.709 1.00 53.84 203 LEU A O 1
ATOM 1626 N N . GLU A 1 204 ? 4.555 -13.488 15.742 1.00 44.28 204 GLU A N 1
ATOM 1627 C CA . GLU A 1 204 ? 3.773 -13.966 16.889 1.00 44.28 204 GLU A CA 1
ATOM 1628 C C . GLU A 1 204 ? 3.277 -12.880 17.856 1.00 44.28 204 GLU A C 1
ATOM 1630 O O . GLU A 1 204 ? 2.227 -13.070 18.466 1.00 44.28 204 GLU A O 1
ATOM 1635 N N . GLU A 1 205 ? 3.912 -11.706 17.933 1.00 47.16 205 GLU A N 1
ATOM 1636 C CA . GLU A 1 205 ? 3.423 -10.614 18.799 1.00 47.16 205 GLU A CA 1
ATOM 1637 C C . GLU A 1 205 ? 2.108 -9.994 18.299 1.00 47.16 205 GLU A C 1
ATOM 1639 O O . GLU A 1 205 ? 1.417 -9.300 19.041 1.00 47.16 205 GLU A O 1
ATOM 1644 N N . SER A 1 206 ? 1.715 -10.271 17.053 1.00 44.09 206 SER A N 1
ATOM 1645 C CA . SER A 1 206 ? 0.515 -9.685 16.448 1.00 44.09 206 SER A CA 1
ATOM 1646 C C . SER A 1 206 ? -0.763 -10.529 16.574 1.00 44.09 206 SER A C 1
ATOM 1648 O O . SER A 1 206 ? -1.838 -10.016 16.260 1.00 44.09 206 SER A O 1
ATOM 1650 N N . TYR A 1 207 ? -0.692 -11.774 17.072 1.00 41.69 207 TYR A N 1
ATOM 1651 C CA . TYR A 1 207 ? -1.841 -12.702 17.075 1.00 41.69 207 TYR A CA 1
ATOM 1652 C C . TYR A 1 207 ? -2.416 -13.062 18.460 1.00 41.69 207 TYR A C 1
ATOM 1654 O O . TYR A 1 207 ? -3.496 -13.647 18.505 1.00 41.69 207 TYR A O 1
ATOM 1662 N N . SER A 1 208 ? -1.774 -12.677 19.571 1.00 33.56 208 SER A N 1
ATOM 1663 C CA . SER A 1 208 ? -2.244 -12.994 20.942 1.00 33.56 208 SER A CA 1
ATOM 1664 C C . SER A 1 208 ? -2.837 -11.813 21.722 1.00 33.56 208 SER A C 1
ATOM 1666 O O . SER A 1 208 ? -2.985 -11.888 22.938 1.00 33.56 208 SER A O 1
ATOM 1668 N N . LEU A 1 209 ? -3.226 -10.725 21.055 1.00 40.41 209 LEU A N 1
ATOM 1669 C CA . LEU A 1 209 ? -3.857 -9.593 21.734 1.00 40.41 209 LEU A CA 1
ATOM 1670 C C . LEU A 1 209 ? -5.371 -9.809 21.850 1.00 40.41 209 LEU A C 1
ATOM 1672 O O . LEU A 1 209 ? -6.169 -9.376 21.012 1.00 40.41 209 LEU A O 1
ATOM 1676 N N . GLY A 1 210 ? -5.767 -10.457 22.949 1.00 37.38 210 GLY A N 1
ATOM 1677 C CA . GLY A 1 210 ? -6.963 -10.006 23.656 1.00 37.38 210 GLY A CA 1
ATOM 1678 C C . GLY A 1 210 ? -6.850 -8.495 23.868 1.00 37.38 210 GLY A C 1
ATOM 1679 O O . GLY A 1 210 ? -5.745 -7.982 24.029 1.00 37.38 210 GLY A O 1
ATOM 1680 N N . PHE A 1 211 ? -7.967 -7.778 23.758 1.00 47.28 211 PHE A N 1
ATOM 1681 C CA . PHE A 1 211 ? -8.018 -6.343 24.017 1.00 47.28 211 PHE A CA 1
ATOM 1682 C C . PHE A 1 211 ? -7.323 -6.054 25.355 1.00 47.28 211 PHE A C 1
ATOM 1684 O O . PHE A 1 211 ? -7.821 -6.456 26.403 1.00 47.28 211 PHE A O 1
ATOM 1691 N N . ASP A 1 212 ? -6.141 -5.435 25.300 1.00 50.53 212 ASP A N 1
ATOM 1692 C CA . ASP A 1 212 ? -5.410 -5.007 26.484 1.00 50.53 212 ASP A CA 1
ATOM 1693 C C . ASP A 1 212 ? -5.481 -3.475 26.558 1.00 50.53 212 ASP A C 1
ATOM 1695 O O . ASP A 1 212 ? -4.725 -2.776 25.869 1.00 50.53 212 ASP A O 1
ATOM 1699 N N . PRO A 1 213 ? -6.411 -2.924 27.360 1.00 48.78 213 PRO A N 1
ATOM 1700 C CA . PRO A 1 213 ? -6.545 -1.486 27.543 1.00 48.78 213 PRO A CA 1
ATOM 1701 C C . PRO A 1 213 ? -5.306 -0.829 28.175 1.00 48.78 213 PRO A C 1
ATOM 1703 O O . PRO A 1 213 ? -5.274 0.394 28.297 1.00 48.78 213 PRO A O 1
ATOM 1706 N N . THR A 1 214 ? -4.278 -1.592 28.565 1.00 53.62 214 THR A N 1
ATOM 1707 C CA . THR A 1 214 ? -2.984 -1.045 29.008 1.00 53.62 214 THR A CA 1
ATOM 1708 C C . THR A 1 214 ? -2.106 -0.517 27.861 1.00 53.62 214 THR A C 1
ATOM 1710 O O . THR A 1 214 ? -1.084 0.119 28.116 1.00 53.62 214 THR A O 1
ATOM 1713 N N . LEU A 1 215 ? -2.501 -0.702 26.592 1.00 60.06 215 LEU A N 1
ATOM 1714 C CA . LEU A 1 215 ? -1.748 -0.214 25.425 1.00 60.06 215 LEU A CA 1
ATOM 1715 C C . LEU A 1 215 ? -1.841 1.298 25.165 1.00 60.06 215 LEU A C 1
ATOM 1717 O O . LEU A 1 215 ? -1.079 1.810 24.336 1.00 60.06 215 LEU A O 1
ATOM 1721 N N . LEU A 1 216 ? -2.703 2.041 25.866 1.00 65.00 216 LEU A N 1
ATOM 1722 C CA . LEU A 1 216 ? -2.488 3.482 25.990 1.00 65.00 216 LEU A CA 1
ATOM 1723 C C . LEU A 1 216 ? -1.270 3.686 26.905 1.00 65.00 216 LEU A C 1
ATOM 1725 O O . LEU A 1 216 ? -1.364 3.836 28.117 1.00 65.00 216 LEU A O 1
ATOM 1729 N N . SER A 1 217 ? -0.072 3.627 26.330 1.00 55.56 217 SER A N 1
ATOM 1730 C CA . SER A 1 217 ? 1.132 3.953 27.084 1.00 55.56 217 SER A CA 1
ATOM 1731 C C . SER A 1 217 ? 1.177 5.456 27.324 1.00 55.56 217 SER A C 1
ATOM 1733 O O . SER A 1 217 ? 1.323 6.234 26.382 1.00 55.56 217 SER A O 1
ATOM 1735 N N . SER A 1 218 ? 1.128 5.838 28.601 1.00 50.09 218 SER A N 1
ATOM 1736 C CA . SER A 1 218 ? 1.574 7.137 29.106 1.00 50.09 218 SER A CA 1
ATOM 1737 C C . SER A 1 218 ? 3.055 7.343 28.746 1.00 50.09 218 SER A C 1
ATOM 1739 O O . SER A 1 218 ? 3.960 7.105 29.539 1.00 50.09 218 SER A O 1
ATOM 1741 N N . LYS A 1 219 ? 3.340 7.737 27.503 1.00 51.91 219 LYS A N 1
ATOM 1742 C CA . LYS A 1 219 ? 4.639 8.290 27.103 1.00 51.91 219 LYS A CA 1
ATOM 1743 C C . LYS A 1 219 ? 4.605 9.800 27.307 1.00 51.91 219 LYS A C 1
ATOM 1745 O O . LYS A 1 219 ? 4.788 10.569 26.370 1.00 51.91 219 LYS A O 1
ATOM 1750 N N . VAL A 1 220 ? 4.343 10.232 28.537 1.00 51.78 220 VAL A N 1
ATOM 1751 C CA . VAL A 1 220 ? 4.533 11.630 28.933 1.00 51.78 220 VAL A CA 1
ATOM 1752 C C . VAL A 1 220 ? 5.765 11.688 29.827 1.00 51.78 220 VAL A C 1
ATOM 1754 O O . VAL A 1 220 ? 5.689 11.867 31.038 1.00 51.78 220 VAL A O 1
ATOM 1757 N N . ASP A 1 221 ? 6.937 11.533 29.209 1.00 49.72 221 ASP A N 1
ATOM 1758 C CA . ASP A 1 221 ? 8.228 11.830 29.833 1.00 49.72 221 ASP A CA 1
ATOM 1759 C C . ASP A 1 221 ? 8.385 13.352 29.974 1.00 49.72 221 ASP A C 1
ATOM 1761 O O . ASP A 1 221 ? 9.176 13.985 29.277 1.00 49.72 221 ASP A O 1
ATOM 1765 N N . LYS A 1 222 ? 7.595 13.984 30.844 1.00 57.66 222 LYS A N 1
ATOM 1766 C CA . LYS A 1 222 ? 7.819 15.366 31.283 1.00 57.66 222 LYS A CA 1
ATOM 1767 C C . LYS A 1 222 ? 7.247 15.549 32.684 1.00 57.66 222 LYS A C 1
ATOM 1769 O O . LYS A 1 222 ? 6.039 15.551 32.879 1.00 57.66 222 LYS A O 1
ATOM 1774 N N . LYS A 1 223 ? 8.158 15.738 33.647 1.00 59.34 223 LYS A N 1
ATOM 1775 C CA . LYS A 1 223 ? 7.921 16.157 35.039 1.00 59.34 223 LYS A CA 1
ATOM 1776 C C . LYS A 1 223 ? 7.149 17.485 35.103 1.00 59.34 223 LYS A C 1
ATOM 1778 O O . LYS A 1 223 ? 7.741 18.519 35.391 1.00 59.34 223 LYS A O 1
ATOM 1783 N N . VAL A 1 224 ? 5.850 17.484 34.830 1.00 51.03 224 VAL A N 1
ATOM 1784 C CA . VAL A 1 224 ? 4.945 18.592 35.151 1.00 51.03 224 VAL A CA 1
ATOM 1785 C C . VAL A 1 224 ? 3.575 17.988 35.480 1.00 51.03 224 VAL A C 1
ATOM 1787 O O . VAL A 1 224 ? 2.861 17.565 34.584 1.00 51.03 224 VAL A O 1
ATOM 1790 N N . GLY A 1 225 ? 3.232 17.933 36.772 1.00 56.00 225 GLY A N 1
ATOM 1791 C CA . GLY A 1 225 ? 1.866 17.714 37.276 1.00 56.00 225 GLY A CA 1
ATOM 1792 C C . GLY A 1 225 ? 1.254 16.320 37.071 1.00 56.00 225 GLY A C 1
ATOM 1793 O O . GLY A 1 225 ? 0.360 16.156 36.250 1.00 56.00 225 GLY A O 1
ATOM 1794 N N . GLU A 1 226 ? 1.641 15.334 37.889 1.00 58.88 226 GLU A N 1
ATOM 1795 C CA . GLU A 1 226 ? 1.09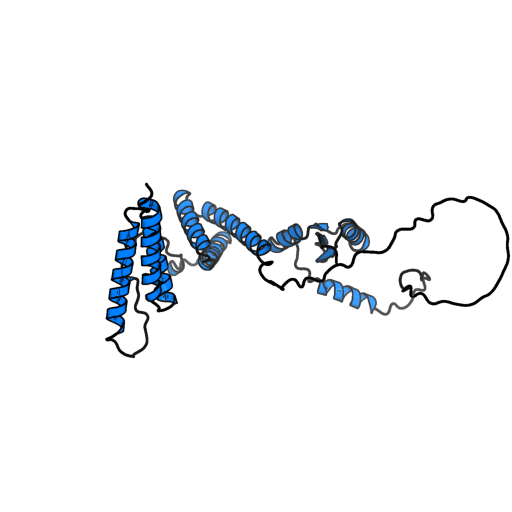7 13.956 37.870 1.00 58.88 226 GLU A CA 1
ATOM 1796 C C . GLU A 1 226 ? -0.426 13.842 38.106 1.00 58.88 226 GLU A C 1
ATOM 1798 O O . GLU A 1 226 ? -1.015 12.812 37.790 1.00 58.88 226 GLU A O 1
ATOM 1803 N N . SER A 1 227 ? -1.097 14.866 38.640 1.00 63.78 227 SER A N 1
ATOM 1804 C CA . SER A 1 227 ? -2.489 14.728 39.100 1.00 63.78 227 SER A CA 1
ATOM 1805 C C . SER A 1 227 ? -3.578 14.938 38.037 1.00 63.78 227 SER A C 1
ATOM 1807 O O . SER A 1 227 ? -4.698 14.497 38.266 1.00 63.78 227 SER A O 1
ATOM 1809 N N . GLN A 1 228 ? -3.307 15.600 36.904 1.00 60.78 228 GLN A N 1
ATOM 1810 C CA . GLN A 1 228 ? -4.340 15.868 35.876 1.00 60.78 228 GLN A CA 1
ATOM 1811 C C . GLN A 1 228 ? -4.370 14.822 34.750 1.00 60.78 228 GLN A C 1
ATOM 1813 O O . GLN A 1 228 ? -5.430 14.543 34.199 1.00 60.78 228 GLN A O 1
ATOM 1818 N N . CYS A 1 229 ? -3.236 14.174 34.471 1.00 72.06 229 CYS A N 1
ATOM 1819 C CA . CYS A 1 229 ? -3.093 13.209 33.375 1.00 72.06 229 CYS A CA 1
ATOM 1820 C C . CYS A 1 229 ? -3.916 11.919 33.586 1.00 72.06 229 CYS A C 1
ATOM 1822 O O . CYS A 1 229 ? -4.335 11.272 32.629 1.00 72.06 229 CYS A O 1
ATOM 1824 N N . THR A 1 230 ? -4.192 11.543 34.838 1.00 83.88 230 THR A N 1
ATOM 1825 C CA . THR A 1 230 ? -4.880 10.282 35.157 1.00 83.88 230 THR A CA 1
ATOM 1826 C C . THR A 1 230 ? -6.383 10.331 34.881 1.00 83.88 230 THR A C 1
ATOM 1828 O O . THR A 1 230 ? -6.946 9.343 34.420 1.00 83.88 230 THR A O 1
ATOM 1831 N N . ALA A 1 231 ? -7.038 11.473 35.111 1.00 92.31 231 ALA A N 1
ATOM 1832 C CA . ALA A 1 231 ? -8.481 11.604 34.912 1.00 92.31 231 ALA A CA 1
ATOM 1833 C C . ALA A 1 231 ? -8.868 11.569 33.424 1.00 92.31 231 ALA A C 1
ATOM 1835 O O . ALA A 1 231 ? -9.800 10.860 33.046 1.00 92.31 231 ALA A O 1
ATOM 1836 N N . GLU A 1 232 ? -8.126 12.286 32.574 1.00 92.44 232 GLU A N 1
ATOM 1837 C CA . GLU A 1 232 ? -8.351 12.302 31.121 1.00 92.44 232 GLU A CA 1
ATOM 1838 C C . GLU A 1 232 ? -8.102 10.926 30.495 1.00 92.44 232 GLU A C 1
ATOM 1840 O O . GLU A 1 232 ? -8.852 10.484 29.627 1.00 92.44 232 GLU A O 1
ATOM 1845 N N . TYR A 1 233 ? -7.091 10.212 30.991 1.00 92.06 233 TYR A N 1
ATOM 1846 C CA . TYR A 1 233 ? -6.784 8.853 30.565 1.00 92.06 233 TYR A CA 1
ATOM 1847 C C . TYR A 1 233 ? -7.906 7.859 30.894 1.00 92.06 233 TYR A C 1
ATOM 1849 O O . TYR A 1 233 ? -8.338 7.095 30.029 1.00 92.06 233 TYR A O 1
ATOM 1857 N N . GLU A 1 234 ? -8.407 7.869 32.133 1.00 94.25 234 GLU A N 1
ATOM 1858 C CA . GLU A 1 234 ? -9.522 6.999 32.526 1.00 94.25 234 GLU A CA 1
ATOM 1859 C C . GLU A 1 234 ? -10.793 7.340 31.739 1.00 94.25 234 GLU A C 1
ATOM 1861 O O . GLU A 1 234 ? -11.522 6.445 31.305 1.00 94.25 234 GLU A O 1
ATOM 1866 N N . GLN A 1 235 ? -11.021 8.627 31.458 1.00 95.88 235 GLN A N 1
ATOM 1867 C CA . GLN A 1 235 ? -12.115 9.059 30.594 1.00 95.88 235 GLN A CA 1
ATOM 1868 C C . GLN A 1 235 ? -11.948 8.543 29.154 1.00 95.88 235 GLN A C 1
ATOM 1870 O O . GLN A 1 235 ? -12.914 8.065 28.559 1.00 95.88 235 GLN A O 1
ATOM 1875 N N . ALA A 1 236 ? -10.740 8.598 28.588 1.00 96.12 236 ALA A N 1
ATOM 1876 C CA . ALA A 1 236 ? -10.449 8.071 27.256 1.00 96.12 236 ALA A CA 1
ATOM 1877 C C . ALA A 1 236 ? -10.687 6.555 27.178 1.00 96.12 236 ALA A C 1
ATOM 1879 O O . ALA A 1 236 ? -11.306 6.058 26.234 1.00 96.12 236 ALA A O 1
ATOM 1880 N N . LYS A 1 237 ? -10.260 5.817 28.206 1.00 96.12 237 LYS A N 1
ATOM 1881 C CA . LYS A 1 237 ? -10.487 4.374 28.319 1.00 96.12 237 LYS A CA 1
ATOM 1882 C C . LYS A 1 237 ? -11.976 4.030 28.400 1.00 96.12 237 LYS A C 1
ATOM 1884 O O . LYS A 1 237 ? -12.416 3.110 27.713 1.00 96.12 237 LYS A O 1
ATOM 1889 N N . ALA A 1 238 ? -12.751 4.784 29.181 1.00 97.12 238 ALA A N 1
ATOM 1890 C CA . ALA A 1 238 ? -14.201 4.615 29.259 1.00 97.12 238 ALA A CA 1
ATOM 1891 C C . ALA A 1 238 ? -14.879 4.847 27.896 1.00 97.12 238 ALA A C 1
ATOM 1893 O O . ALA A 1 238 ? -15.700 4.034 27.478 1.00 97.12 238 ALA A O 1
ATOM 1894 N N . LYS A 1 239 ? -14.478 5.889 27.154 1.00 97.94 239 LYS A N 1
ATOM 1895 C CA . LYS A 1 239 ? -15.015 6.170 25.810 1.00 97.94 239 LYS A CA 1
ATOM 1896 C C . LYS A 1 239 ? -14.681 5.078 24.795 1.00 97.94 239 LYS A C 1
ATOM 1898 O O . LYS A 1 239 ? -15.517 4.741 23.967 1.00 97.94 239 LYS A O 1
ATOM 1903 N N . LEU A 1 240 ? -13.476 4.507 24.842 1.00 97.44 240 LEU A N 1
ATOM 1904 C CA . LEU A 1 240 ? -13.102 3.407 23.945 1.00 97.44 240 LEU A CA 1
ATOM 1905 C C . LEU A 1 240 ? -13.935 2.146 24.197 1.00 97.44 240 LEU A C 1
ATOM 1907 O O . LEU A 1 240 ? -14.361 1.513 23.231 1.00 97.44 240 LEU A O 1
ATOM 1911 N N . LEU A 1 241 ? -14.194 1.817 25.467 1.00 97.38 241 LEU A N 1
ATOM 1912 C CA . LEU A 1 241 ? -15.111 0.733 25.834 1.00 97.38 241 LEU A CA 1
ATOM 1913 C C . LEU A 1 241 ? -16.524 1.008 25.316 1.00 97.38 241 LEU A C 1
ATOM 1915 O O . LEU A 1 241 ? -17.155 0.125 24.746 1.00 97.38 241 LEU A O 1
ATOM 1919 N N . GLU A 1 242 ? -16.994 2.246 25.436 1.00 98.06 242 GLU A N 1
ATOM 1920 C CA . GLU A 1 242 ? -18.313 2.623 24.942 1.00 98.06 242 GLU A CA 1
ATOM 1921 C C . GLU A 1 242 ? -18.424 2.518 23.410 1.00 98.06 242 GLU A C 1
ATOM 1923 O O . GLU A 1 242 ? -19.426 2.035 22.887 1.00 98.06 242 GLU A O 1
ATOM 1928 N N . ILE A 1 243 ? -17.380 2.901 22.667 1.00 97.75 243 ILE A N 1
ATOM 1929 C CA . ILE A 1 243 ? -17.324 2.706 21.208 1.00 97.75 243 ILE A CA 1
ATOM 1930 C C . ILE A 1 243 ? -17.384 1.214 20.858 1.00 97.75 243 ILE A C 1
ATOM 1932 O O . ILE A 1 243 ? -18.085 0.830 19.918 1.00 97.75 243 ILE A O 1
ATOM 1936 N N . GLU A 1 244 ? -16.665 0.369 21.599 1.00 97.44 244 GLU A N 1
ATOM 1937 C CA . GLU A 1 244 ? -16.715 -1.083 21.423 1.00 97.44 244 GLU A CA 1
ATOM 1938 C C . GLU A 1 244 ? -18.129 -1.627 21.674 1.00 97.44 244 GLU A C 1
ATOM 1940 O O . GLU A 1 244 ? -18.648 -2.360 20.831 1.00 97.44 244 GLU A O 1
ATOM 1945 N N . GLU A 1 245 ? -18.792 -1.202 22.753 1.00 97.69 245 GLU A N 1
ATOM 1946 C CA . GLU A 1 245 ? -20.172 -1.585 23.079 1.00 97.69 245 GLU A CA 1
ATOM 1947 C C . GLU A 1 245 ? -21.189 -1.120 22.026 1.00 97.69 245 GLU A C 1
ATOM 1949 O O . GLU A 1 245 ? -22.076 -1.888 21.653 1.00 97.69 245 GLU A O 1
ATOM 1954 N N . VAL A 1 246 ? -21.054 0.102 21.498 1.00 97.38 246 VAL A N 1
ATOM 1955 C CA . VAL A 1 246 ? -21.938 0.635 20.445 1.00 97.38 246 VAL A CA 1
ATOM 1956 C C . VAL A 1 246 ? -21.781 -0.145 19.137 1.00 97.38 246 VAL A C 1
ATOM 1958 O O . VAL A 1 246 ? -22.755 -0.340 18.410 1.00 97.38 246 VAL A O 1
ATOM 1961 N N . LEU A 1 247 ? -20.569 -0.598 18.807 1.00 95.94 247 LEU A N 1
ATOM 1962 C CA . LEU A 1 247 ? -20.296 -1.279 17.539 1.00 95.94 247 LEU A CA 1
ATOM 1963 C C . LEU A 1 247 ? -20.493 -2.799 17.601 1.00 95.94 247 LEU A C 1
ATOM 1965 O O . LEU A 1 247 ? -20.877 -3.391 16.589 1.00 95.94 247 LEU A O 1
ATOM 1969 N N . ALA A 1 248 ? -20.249 -3.439 18.747 1.00 97.12 248 ALA A N 1
ATOM 1970 C CA . ALA A 1 248 ? -20.261 -4.898 18.891 1.00 97.12 248 ALA A CA 1
ATOM 1971 C C . ALA A 1 248 ? -21.562 -5.590 18.422 1.00 97.12 248 ALA A C 1
ATOM 1973 O O . ALA A 1 248 ? -21.460 -6.630 17.769 1.00 97.12 248 ALA A O 1
ATOM 1974 N N . PRO A 1 249 ? -22.776 -5.046 18.651 1.00 96.75 249 PRO A N 1
ATOM 1975 C CA . PRO A 1 249 ? -24.017 -5.662 18.168 1.00 96.75 249 PRO A CA 1
ATOM 1976 C C . PRO A 1 249 ? -24.208 -5.578 16.647 1.00 96.75 249 PRO A C 1
ATOM 1978 O O . PRO A 1 249 ? -25.023 -6.303 16.077 1.00 96.75 249 PRO A O 1
ATOM 1981 N N . HIS A 1 250 ? -23.493 -4.667 15.986 1.00 94.56 250 HIS A N 1
ATOM 1982 C CA . HIS A 1 250 ? -23.788 -4.224 14.623 1.00 94.56 250 HIS A CA 1
ATOM 1983 C C . HIS A 1 250 ? -22.654 -4.477 13.629 1.00 94.56 250 HIS A C 1
ATOM 1985 O O . HIS A 1 250 ? -22.842 -4.288 12.425 1.00 94.56 250 HIS A O 1
ATOM 1991 N N . CYS A 1 251 ? -21.469 -4.851 14.105 1.00 91.75 251 CYS A N 1
ATOM 1992 C CA . CYS A 1 251 ? -20.263 -4.994 13.300 1.00 91.75 251 CYS A CA 1
ATOM 1993 C C . CYS A 1 251 ? -19.513 -6.293 13.638 1.00 91.75 251 CYS A C 1
ATOM 1995 O O . CYS A 1 251 ? -19.547 -6.746 14.780 1.00 91.75 251 CYS A O 1
ATOM 1997 N N . PRO A 1 252 ? -18.782 -6.890 12.675 1.00 94.56 252 PRO A N 1
ATOM 1998 C CA . PRO A 1 252 ? -17.911 -8.028 12.955 1.00 94.56 252 PRO A CA 1
ATOM 1999 C C . PRO A 1 252 ? -16.843 -7.687 14.014 1.00 94.56 252 PRO A C 1
ATOM 2001 O O . PRO A 1 252 ? -16.280 -6.591 13.953 1.00 94.56 252 PRO A O 1
ATOM 2004 N N . PRO A 1 253 ? -16.473 -8.617 14.916 1.00 92.81 253 PRO A N 1
ATOM 2005 C CA . PRO A 1 253 ? -15.507 -8.352 15.990 1.00 92.81 253 PRO A CA 1
ATOM 2006 C C . PRO A 1 253 ? -14.158 -7.800 15.505 1.00 92.81 253 PRO A C 1
ATOM 2008 O O . PRO A 1 253 ? -13.592 -6.899 16.121 1.00 92.81 253 PRO A O 1
ATOM 2011 N N . ASP A 1 254 ? -13.658 -8.288 14.366 1.00 89.25 254 ASP A N 1
ATOM 2012 C CA . ASP A 1 254 ? -12.396 -7.816 13.782 1.00 89.25 254 ASP A CA 1
ATOM 2013 C C . ASP A 1 254 ? -12.472 -6.352 13.334 1.00 89.25 254 ASP A C 1
ATOM 2015 O O . ASP A 1 254 ? -11.494 -5.611 13.437 1.00 89.25 254 ASP A O 1
ATOM 2019 N N . PHE A 1 255 ? -13.640 -5.909 12.861 1.00 90.88 255 PHE A N 1
ATOM 2020 C CA . PHE A 1 255 ? -13.855 -4.513 12.500 1.00 90.88 255 PHE A CA 1
ATOM 2021 C C . PHE A 1 255 ? -13.796 -3.622 13.742 1.00 90.88 255 PHE A C 1
ATOM 2023 O O . PHE A 1 255 ? -13.065 -2.633 13.739 1.00 90.88 255 PHE A O 1
ATOM 2030 N N . VAL A 1 256 ? -14.496 -4.008 14.814 1.00 95.75 256 VAL A N 1
ATOM 2031 C CA . VAL A 1 256 ? -14.527 -3.250 16.074 1.00 95.75 256 VAL A CA 1
ATOM 2032 C C . VAL A 1 256 ? -13.120 -3.105 16.655 1.00 95.75 256 VAL A C 1
ATOM 2034 O O . VAL A 1 256 ? -12.672 -1.990 16.924 1.00 95.75 256 VAL A O 1
ATOM 2037 N N . LYS A 1 257 ? -12.362 -4.207 16.721 1.00 93.69 257 LYS A N 1
ATOM 2038 C CA . LYS A 1 257 ? -10.960 -4.194 17.168 1.00 93.69 257 LYS A CA 1
ATOM 2039 C C . LYS A 1 257 ? -10.086 -3.248 16.346 1.00 93.69 257 LYS A C 1
ATOM 2041 O O . LYS A 1 257 ? -9.264 -2.525 16.906 1.00 93.69 257 LYS A O 1
ATOM 2046 N N . ASN A 1 258 ? -10.254 -3.234 15.023 1.00 89.75 258 ASN A N 1
ATOM 2047 C CA . ASN A 1 258 ? -9.481 -2.358 14.144 1.00 89.75 258 ASN A CA 1
ATOM 2048 C C . ASN A 1 258 ? -9.823 -0.875 14.345 1.00 89.75 258 ASN A C 1
ATOM 2050 O O . ASN A 1 258 ? -8.915 -0.042 14.319 1.00 89.75 258 ASN A O 1
ATOM 2054 N N . VAL A 1 259 ? -11.099 -0.544 14.572 1.00 94.81 259 VAL A N 1
ATOM 2055 C CA . VAL A 1 259 ? -11.540 0.826 14.883 1.00 94.81 259 VAL A CA 1
ATOM 2056 C C . VAL A 1 259 ? -10.916 1.298 16.195 1.00 94.81 259 VAL A C 1
ATOM 2058 O O . VAL A 1 259 ? -10.223 2.315 16.205 1.00 94.81 259 VAL A O 1
ATOM 2061 N N . VAL A 1 260 ? -11.067 0.519 17.269 1.00 97.06 260 VAL A N 1
ATOM 2062 C CA . VAL A 1 260 ? -10.507 0.833 18.595 1.00 97.06 260 VAL A CA 1
ATOM 2063 C C . VAL A 1 260 ? -8.987 0.995 18.524 1.00 97.06 260 VAL A C 1
ATOM 2065 O O . VAL A 1 260 ? -8.440 1.991 18.997 1.00 97.06 260 VAL A O 1
ATOM 2068 N N . LYS A 1 261 ? -8.289 0.074 17.846 1.00 95.06 261 LYS A N 1
ATOM 2069 C CA . LYS A 1 261 ? -6.834 0.149 17.646 1.00 95.06 261 LYS A CA 1
ATOM 2070 C C . LYS A 1 261 ? -6.411 1.435 16.935 1.00 95.06 261 LYS A C 1
ATOM 2072 O O . LYS A 1 261 ? -5.404 2.033 17.310 1.00 95.06 261 LYS A O 1
ATOM 2077 N N . ARG A 1 262 ? -7.157 1.862 15.913 1.00 94.25 262 ARG A N 1
ATOM 2078 C CA . ARG A 1 262 ? -6.857 3.088 15.165 1.00 94.25 262 ARG A CA 1
ATOM 2079 C C . ARG A 1 262 ? -7.087 4.339 16.011 1.00 94.25 262 ARG A C 1
ATOM 2081 O O . ARG A 1 262 ? -6.256 5.238 15.972 1.00 94.25 262 ARG A O 1
ATOM 2088 N N . LEU A 1 263 ? -8.157 4.375 16.803 1.00 96.50 263 LEU A N 1
ATOM 2089 C CA . LEU A 1 263 ? -8.430 5.485 17.720 1.00 96.50 263 LEU A CA 1
ATOM 2090 C C . LEU A 1 263 ? -7.342 5.622 18.788 1.00 96.50 263 LEU A C 1
ATOM 2092 O O . LEU A 1 263 ? -6.873 6.729 19.029 1.00 96.50 263 LEU A O 1
ATOM 2096 N N . ILE A 1 264 ? -6.869 4.506 19.355 1.00 95.88 264 ILE A N 1
ATOM 2097 C CA . ILE A 1 264 ? -5.730 4.500 20.287 1.00 95.88 264 ILE A CA 1
ATOM 2098 C C . ILE A 1 264 ? -4.474 5.071 19.617 1.00 95.88 264 ILE A C 1
ATOM 2100 O O . ILE A 1 264 ? -3.781 5.904 20.198 1.00 95.88 264 ILE A O 1
ATOM 2104 N N . GLN A 1 265 ? -4.171 4.638 18.389 1.00 92.75 265 GLN A N 1
ATOM 2105 C CA . GLN A 1 265 ? -3.017 5.143 17.641 1.00 92.75 265 GLN A CA 1
ATOM 2106 C C . GLN A 1 265 ? -3.110 6.647 17.382 1.00 92.75 265 GLN A C 1
ATOM 2108 O O . GLN A 1 265 ? -2.106 7.339 17.532 1.00 92.75 265 GLN A O 1
ATOM 2113 N N . GLU A 1 266 ? -4.291 7.152 17.023 1.00 94.06 266 GLU A N 1
ATOM 2114 C CA . GLU A 1 266 ? -4.500 8.585 16.825 1.00 94.06 266 GLU A CA 1
ATOM 2115 C C . GLU A 1 266 ? -4.381 9.367 18.134 1.00 94.06 266 GLU A C 1
ATOM 2117 O O . GLU A 1 266 ? -3.636 10.340 18.155 1.00 94.06 266 GLU A O 1
ATOM 2122 N N . CYS A 1 267 ? -4.979 8.899 19.238 1.00 95.31 267 CYS A N 1
ATOM 2123 C CA . CYS A 1 267 ? -4.842 9.541 20.554 1.00 95.31 267 CYS A CA 1
ATOM 2124 C C . CYS A 1 267 ? -3.369 9.642 20.964 1.00 95.31 267 CYS A C 1
ATOM 2126 O O . CYS A 1 267 ? -2.897 10.696 21.375 1.00 95.31 267 CYS A O 1
ATOM 2128 N N . ASN A 1 268 ? -2.613 8.554 20.793 1.00 90.94 268 ASN A N 1
ATOM 2129 C CA . ASN A 1 268 ? -1.187 8.525 21.113 1.00 90.94 268 ASN A CA 1
ATOM 2130 C C . ASN A 1 268 ? -0.359 9.436 20.191 1.00 90.94 268 ASN A C 1
ATOM 2132 O O . ASN A 1 268 ? 0.701 9.915 20.590 1.00 90.94 268 ASN A O 1
ATOM 2136 N N . ARG A 1 269 ? -0.805 9.648 18.946 1.00 90.56 269 ARG A N 1
ATOM 2137 C CA . ARG A 1 269 ? -0.121 10.492 17.958 1.00 90.56 269 ARG A CA 1
ATOM 2138 C C . ARG A 1 269 ? -0.378 11.977 18.198 1.00 90.56 269 ARG A C 1
ATOM 2140 O O . ARG A 1 269 ? 0.543 12.773 18.035 1.00 90.56 269 ARG A O 1
ATOM 2147 N N . THR A 1 270 ? -1.612 12.349 18.523 1.00 94.31 270 THR A N 1
ATOM 2148 C CA . THR A 1 270 ? -2.024 13.747 18.707 1.00 94.31 270 THR A CA 1
ATOM 2149 C C . THR A 1 270 ? -1.824 14.229 20.139 1.00 94.31 270 THR A C 1
ATOM 2151 O O . THR A 1 270 ? -1.596 15.417 20.347 1.00 94.31 270 THR A O 1
ATOM 2154 N N . GLY A 1 271 ? -1.896 13.323 21.118 1.00 93.88 271 GLY A N 1
ATOM 2155 C CA . GLY A 1 271 ? -2.031 13.673 22.531 1.00 93.88 271 GLY A CA 1
ATOM 2156 C C . GLY A 1 271 ? -3.397 14.281 22.870 1.00 93.88 271 GLY A C 1
ATOM 2157 O O . GLY A 1 271 ? -3.555 14.824 23.957 1.00 93.88 271 GLY A O 1
ATOM 2158 N N . ASP A 1 272 ? -4.360 14.221 21.946 1.00 95.00 272 ASP A N 1
ATOM 2159 C CA . ASP A 1 272 ? -5.700 14.784 22.093 1.00 95.00 272 ASP A CA 1
ATOM 2160 C C . ASP A 1 272 ? -6.731 13.655 22.196 1.00 95.00 272 ASP A C 1
ATOM 2162 O O . ASP A 1 272 ? -6.948 12.911 21.237 1.00 95.00 272 ASP A O 1
ATOM 2166 N N . TYR A 1 273 ? -7.369 13.540 23.362 1.00 96.00 273 TYR A N 1
ATOM 2167 C CA . TYR A 1 273 ? -8.425 12.562 23.629 1.00 96.00 273 TYR A CA 1
ATOM 2168 C C . TYR A 1 273 ? -9.824 13.046 23.217 1.00 96.00 273 TYR A C 1
ATOM 2170 O O . TYR A 1 273 ? -10.764 12.248 23.231 1.00 96.00 273 TYR A O 1
ATOM 2178 N N . GLY A 1 274 ? -9.982 14.313 22.814 1.00 95.69 274 GLY A N 1
ATOM 2179 C CA . GLY A 1 274 ? -11.243 14.858 22.300 1.00 95.69 274 GLY A CA 1
ATOM 2180 C C . GLY A 1 274 ? -11.704 14.175 21.010 1.00 95.69 274 GLY A C 1
ATOM 2181 O O . GLY A 1 274 ? -12.901 14.073 20.749 1.00 95.69 274 GLY A O 1
ATOM 2182 N N . ILE A 1 275 ? -10.772 13.580 20.256 1.00 96.69 275 ILE A N 1
ATOM 2183 C CA . ILE A 1 275 ? -11.084 12.778 19.063 1.00 96.69 275 ILE A CA 1
ATOM 2184 C C . ILE A 1 275 ? -11.989 11.574 19.374 1.00 96.69 275 ILE A C 1
ATOM 2186 O O . ILE A 1 275 ? -12.684 11.075 18.490 1.00 96.69 275 ILE A O 1
ATOM 2190 N N . LEU A 1 276 ? -11.986 11.092 20.624 1.00 97.75 276 LEU A N 1
ATOM 2191 C CA . LEU A 1 276 ? -12.832 9.980 21.052 1.00 97.75 276 LEU A CA 1
ATOM 2192 C C . LEU A 1 276 ? -14.293 10.398 21.212 1.00 97.75 276 LEU A C 1
ATOM 2194 O O . LEU A 1 276 ? -15.169 9.584 20.934 1.00 97.75 276 LEU A O 1
ATOM 2198 N N . ASP A 1 277 ? -14.563 11.646 21.608 1.00 97.62 277 ASP A N 1
ATOM 2199 C CA . ASP A 1 277 ? -15.931 12.176 21.676 1.00 97.62 277 ASP A CA 1
ATOM 2200 C C . ASP A 1 277 ? -16.552 12.249 20.283 1.00 97.62 277 ASP A C 1
ATOM 2202 O O . ASP A 1 277 ? -17.664 11.768 20.062 1.00 97.62 277 ASP A O 1
ATOM 2206 N N . GLU A 1 278 ? -15.798 12.789 19.322 1.00 97.44 278 GLU A N 1
ATOM 2207 C CA . GLU A 1 278 ? -16.235 12.880 17.930 1.00 97.44 278 GLU A CA 1
ATOM 2208 C C . GLU A 1 278 ? -16.436 11.488 17.316 1.00 97.44 278 GLU A C 1
ATOM 2210 O O . GLU A 1 278 ? -17.439 11.236 16.644 1.00 97.44 278 GLU A O 1
ATOM 2215 N N . ALA A 1 279 ? -15.517 10.551 17.573 1.00 97.31 279 ALA A N 1
ATOM 2216 C CA . ALA A 1 279 ? -15.643 9.178 17.097 1.00 97.31 279 ALA A CA 1
ATOM 2217 C C . ALA A 1 279 ? -16.875 8.473 17.686 1.00 97.31 279 ALA A C 1
ATOM 2219 O O . ALA A 1 279 ? -17.635 7.847 16.942 1.00 97.31 279 ALA A O 1
ATOM 2220 N N . LEU A 1 280 ? -17.098 8.594 18.997 1.00 98.00 280 LEU A N 1
ATOM 2221 C CA . LEU A 1 280 ? -18.246 8.002 19.680 1.00 98.00 280 LEU A CA 1
ATOM 2222 C C . LEU A 1 280 ? -19.568 8.551 19.131 1.00 98.00 280 LEU A C 1
ATOM 2224 O O . LEU A 1 280 ? -20.460 7.772 18.786 1.00 98.00 280 LEU A O 1
ATOM 2228 N N . GLU A 1 281 ? -19.679 9.870 18.986 1.00 97.62 281 GLU A N 1
ATOM 2229 C CA . GLU A 1 281 ? -20.882 10.517 18.460 1.00 97.62 281 GLU A CA 1
ATOM 2230 C C . GLU A 1 281 ? -21.141 10.128 16.996 1.00 97.62 281 GLU A C 1
ATOM 2232 O O . GLU A 1 281 ? -22.262 9.773 16.621 1.00 97.62 281 GLU A O 1
ATOM 2237 N N . ASN A 1 282 ? -20.097 10.076 16.166 1.00 96.62 282 ASN A N 1
ATOM 2238 C CA . ASN A 1 282 ? -20.207 9.603 14.786 1.00 96.62 282 ASN A CA 1
ATOM 2239 C C . ASN A 1 282 ? -20.687 8.148 14.709 1.00 96.62 282 ASN A C 1
ATOM 2241 O O . ASN A 1 282 ? -21.539 7.814 13.880 1.00 96.62 282 ASN A O 1
ATOM 2245 N N . HIS A 1 283 ? -20.176 7.262 15.565 1.00 96.94 283 HIS A N 1
ATOM 2246 C CA . HIS A 1 283 ? -20.606 5.865 15.585 1.00 96.94 283 HIS A CA 1
ATOM 2247 C C . HIS A 1 283 ? -22.052 5.707 16.067 1.00 96.94 283 HIS A C 1
ATOM 2249 O O . HIS A 1 283 ? -22.813 4.984 15.420 1.00 96.94 283 HIS A O 1
ATOM 2255 N N . ARG A 1 284 ? -22.474 6.436 17.107 1.00 96.94 284 ARG A N 1
ATOM 2256 C CA . ARG A 1 284 ? -23.875 6.469 17.563 1.00 96.94 284 ARG A CA 1
ATOM 2257 C C . ARG A 1 284 ? -24.829 6.951 16.472 1.00 96.94 284 ARG A C 1
ATOM 2259 O O . ARG A 1 284 ? -25.867 6.323 16.249 1.00 96.94 284 ARG A O 1
ATOM 2266 N N . ASN A 1 285 ? -24.466 8.013 15.754 1.00 95.62 285 ASN A N 1
ATOM 2267 C CA . ASN A 1 285 ? -25.270 8.554 14.657 1.00 95.62 285 ASN A CA 1
ATOM 2268 C C . ASN A 1 285 ? -25.371 7.578 13.482 1.00 95.62 285 ASN A C 1
ATOM 2270 O O . ASN A 1 285 ? -26.459 7.361 12.945 1.00 95.62 285 ASN A O 1
ATOM 2274 N N . ASN A 1 286 ? -24.265 6.925 13.124 1.00 93.19 286 ASN A N 1
ATOM 2275 C CA . ASN A 1 286 ? -24.258 5.908 12.076 1.00 93.19 286 ASN A CA 1
ATOM 2276 C C . ASN A 1 286 ? -25.139 4.710 12.450 1.00 93.19 286 ASN A C 1
ATOM 2278 O O . ASN A 1 286 ? -26.004 4.320 11.666 1.00 93.19 286 ASN A O 1
ATOM 2282 N N . VAL A 1 287 ? -24.975 4.156 13.654 1.00 94.25 287 VAL A N 1
ATOM 2283 C CA . VAL A 1 287 ? -25.805 3.043 14.139 1.00 94.25 287 VAL A CA 1
ATOM 2284 C C . VAL A 1 287 ? -27.284 3.444 14.154 1.00 94.25 287 VAL A C 1
ATOM 2286 O O . VAL A 1 287 ? -28.119 2.747 13.577 1.00 94.25 287 VAL A O 1
ATOM 2289 N N . SER A 1 288 ? -27.614 4.614 14.700 1.00 94.38 288 SER A N 1
ATOM 2290 C CA . SER A 1 288 ? -28.991 5.125 14.718 1.00 94.38 288 SER A CA 1
ATOM 2291 C C . SER A 1 288 ? -29.575 5.239 13.306 1.00 94.38 288 SER A C 1
ATOM 2293 O O . SER A 1 288 ? -30.696 4.798 13.057 1.00 94.38 288 SER A O 1
ATOM 2295 N N . HIS A 1 289 ? -28.805 5.760 12.346 1.00 92.75 289 HIS A N 1
ATOM 2296 C CA . HIS A 1 289 ? -29.265 5.941 10.972 1.00 92.75 289 HIS A CA 1
ATOM 2297 C C . HIS A 1 289 ? -29.507 4.615 10.230 1.00 92.75 289 HIS A C 1
ATOM 2299 O O . HIS A 1 289 ? -30.463 4.513 9.456 1.00 92.75 289 HIS A O 1
ATOM 2305 N N . PHE A 1 290 ? -28.662 3.602 10.445 1.00 87.88 290 PHE A N 1
ATOM 2306 C CA . PHE A 1 290 ? -28.781 2.314 9.752 1.00 87.88 290 PHE A CA 1
ATOM 2307 C C . PHE A 1 290 ? -29.835 1.384 10.359 1.00 87.88 290 PHE A C 1
ATOM 2309 O O . PHE A 1 290 ? -30.441 0.610 9.617 1.00 87.88 290 PHE A O 1
ATOM 2316 N N . TYR A 1 291 ? -30.073 1.458 11.671 1.00 82.25 291 TYR A N 1
ATOM 2317 C CA . TYR A 1 291 ? -30.891 0.463 12.373 1.00 82.25 291 TYR A CA 1
ATOM 2318 C C . TYR A 1 291 ? -32.277 0.957 12.806 1.00 82.25 291 TYR A C 1
ATOM 2320 O O . TYR A 1 291 ? -33.162 0.125 12.962 1.00 82.25 291 TYR A O 1
ATOM 2328 N N . LEU A 1 292 ? -32.523 2.269 12.917 1.00 76.69 292 LEU A N 1
ATOM 2329 C CA . LEU A 1 292 ? -33.873 2.792 13.212 1.00 76.69 292 LEU A CA 1
ATOM 2330 C C . LEU A 1 292 ? -34.774 2.918 11.972 1.00 76.69 292 LEU A C 1
ATOM 2332 O O . LEU A 1 292 ? -35.966 3.178 12.101 1.00 76.69 292 LEU A O 1
ATOM 2336 N N . LYS A 1 293 ? -34.224 2.757 10.762 1.00 72.12 293 LYS A N 1
ATOM 2337 C CA . LYS A 1 293 ? -34.974 2.840 9.492 1.00 72.12 293 LYS A CA 1
ATOM 2338 C C . LYS A 1 293 ? -35.478 1.486 8.974 1.00 72.12 293 LYS A C 1
ATOM 2340 O O . LYS A 1 293 ? -35.885 1.406 7.814 1.00 72.12 293 LYS A O 1
ATOM 2345 N N . ARG A 1 294 ? -35.424 0.434 9.788 1.00 55.97 294 ARG A N 1
ATOM 2346 C CA . ARG A 1 294 ? -35.784 -0.934 9.403 1.00 55.97 294 ARG A CA 1
ATOM 2347 C C . ARG A 1 294 ? -36.920 -1.456 10.266 1.00 55.97 294 ARG A C 1
ATOM 2349 O O . ARG A 1 294 ? -37.767 -2.169 9.690 1.00 55.97 294 ARG A O 1
#